Protein AF-A0A8S3X4G8-F1 (afdb_monomer_lite)

Organism: Parnassius apollo (NCBI:txid110799)

Foldseek 3Di:
DDDDDDDDDDPDPDDPPPPDDDDDDDDDDDDDDDDDDDDDDDDDDDDDDDDDDDDDDDDDDDDDDDDDDDDDDPDDDDDDDDDDDDDDDDDDDDDDDDDDDDPPDPPPVVCDPVNVVVVVVVVVVVVVVVVVVVVVVVVVVVVVVVVVVVVVVVVVVVVVVVVVVVVVVVVVVVVVVVVVVVVVVVVVVVVVVVVVPDDD

Structure (mmCIF, N/CA/C/O backbone):
data_AF-A0A8S3X4G8-F1
#
_entry.id   AF-A0A8S3X4G8-F1
#
loop_
_atom_site.group_PDB
_atom_site.id
_atom_site.type_symbol
_atom_site.label_atom_id
_atom_site.label_alt_id
_atom_site.label_comp_id
_atom_site.label_asym_id
_atom_site.label_entity_id
_atom_site.label_seq_id
_atom_site.pdbx_PDB_ins_code
_atom_site.Cartn_x
_atom_site.Cartn_y
_atom_site.Cartn_z
_atom_site.occupancy
_atom_site.B_iso_or_equiv
_atom_site.auth_seq_id
_atom_site.auth_comp_id
_atom_site.auth_asym_id
_atom_site.auth_atom_id
_atom_site.pdbx_PDB_model_num
ATOM 1 N N . MET A 1 1 ? 9.623 32.530 7.633 1.00 47.25 1 MET A N 1
ATOM 2 C CA . MET A 1 1 ? 10.510 31.744 8.518 1.00 47.25 1 MET A CA 1
ATOM 3 C C . MET A 1 1 ? 9.648 30.840 9.390 1.00 47.25 1 MET A C 1
ATOM 5 O O . MET A 1 1 ? 9.013 31.343 10.306 1.00 47.25 1 MET A O 1
ATOM 9 N N . LEU A 1 2 ? 9.554 29.546 9.066 1.00 49.38 2 LEU A N 1
ATOM 10 C CA . LEU A 1 2 ? 8.815 28.563 9.869 1.00 49.38 2 LEU A CA 1
ATOM 11 C C . LEU A 1 2 ? 9.748 27.975 10.936 1.00 49.38 2 LEU A C 1
ATOM 13 O O . LEU A 1 2 ? 10.811 27.457 10.603 1.00 49.38 2 LEU A O 1
ATOM 17 N N . ARG A 1 3 ? 9.350 28.054 12.209 1.00 53.09 3 ARG A N 1
ATOM 18 C CA . ARG A 1 3 ? 10.004 27.344 13.315 1.00 53.09 3 ARG A CA 1
ATOM 19 C C . ARG A 1 3 ? 9.342 25.977 13.471 1.00 53.09 3 ARG A C 1
ATOM 21 O O . ARG A 1 3 ? 8.159 25.899 13.784 1.00 53.09 3 ARG A O 1
ATOM 28 N N . VAL A 1 4 ? 10.114 24.922 13.233 1.00 57.59 4 VAL A N 1
ATOM 29 C CA . VAL A 1 4 ? 9.748 23.531 13.514 1.00 57.59 4 VAL A CA 1
ATOM 30 C C . VAL A 1 4 ? 9.928 23.300 15.014 1.00 57.59 4 VAL A C 1
ATOM 32 O O . VAL A 1 4 ? 11.043 23.393 15.521 1.00 57.59 4 VAL A O 1
ATOM 35 N N . ILE A 1 5 ? 8.835 23.036 15.730 1.00 59.47 5 ILE A N 1
ATOM 36 C CA . ILE A 1 5 ? 8.869 22.559 17.116 1.00 59.47 5 ILE A CA 1
ATOM 37 C C . ILE A 1 5 ? 8.873 21.032 17.042 1.00 59.47 5 ILE A C 1
ATOM 39 O O . ILE A 1 5 ? 7.845 20.413 16.778 1.00 59.47 5 ILE A O 1
ATOM 43 N N . GLY A 1 6 ? 10.052 20.436 17.207 1.00 49.09 6 GLY A N 1
ATOM 44 C CA . GLY A 1 6 ? 10.204 18.993 17.360 1.00 49.09 6 GLY A CA 1
ATOM 45 C C . GLY A 1 6 ? 9.806 18.577 18.773 1.00 49.09 6 GLY A C 1
ATOM 46 O O . GLY A 1 6 ? 10.389 19.054 19.742 1.00 49.09 6 GLY A O 1
ATOM 47 N N . VAL A 1 7 ? 8.820 17.690 18.888 1.00 57.59 7 VAL A N 1
ATOM 48 C CA . VAL A 1 7 ? 8.474 17.016 20.143 1.00 57.59 7 VAL A CA 1
ATOM 49 C C . VAL A 1 7 ? 8.994 15.587 20.040 1.00 57.59 7 VAL A C 1
ATOM 51 O O . VAL A 1 7 ? 8.437 14.759 19.326 1.00 57.59 7 VAL A O 1
ATOM 54 N N . THR A 1 8 ? 10.101 15.307 20.720 1.00 55.12 8 THR A N 1
ATOM 55 C CA . THR A 1 8 ? 10.613 13.951 20.926 1.00 55.12 8 THR A CA 1
ATOM 56 C C . THR A 1 8 ? 9.839 13.303 22.068 1.00 55.12 8 THR A C 1
ATOM 58 O O . THR A 1 8 ? 9.942 13.746 23.213 1.00 55.12 8 THR A O 1
ATOM 61 N N . ALA A 1 9 ? 9.067 12.258 21.772 1.00 52.31 9 ALA A N 1
ATOM 62 C CA . ALA A 1 9 ? 8.476 11.406 22.794 1.00 52.31 9 ALA A CA 1
ATOM 63 C C . ALA A 1 9 ? 9.570 10.508 23.391 1.00 52.31 9 ALA A C 1
ATOM 65 O O . ALA A 1 9 ? 10.119 9.638 22.718 1.00 52.31 9 ALA A O 1
ATOM 66 N N . ILE A 1 10 ? 9.900 10.759 24.656 1.00 56.50 10 ILE A N 1
ATOM 67 C CA . ILE A 1 10 ? 10.749 9.904 25.483 1.00 56.50 10 ILE A CA 1
ATOM 68 C C . ILE A 1 10 ? 9.889 8.712 25.915 1.00 56.50 10 ILE A C 1
ATOM 70 O O . ILE A 1 10 ? 8.959 8.862 26.705 1.00 56.50 10 ILE A O 1
ATOM 74 N N . THR A 1 11 ? 10.179 7.526 25.386 1.00 57.53 11 THR A N 1
ATOM 75 C CA . THR A 1 11 ? 9.641 6.260 25.893 1.00 57.53 11 THR A CA 1
ATOM 76 C C . THR A 1 11 ? 10.277 5.965 27.247 1.00 57.53 11 THR A C 1
ATOM 78 O O . THR A 1 11 ? 11.442 5.579 27.323 1.00 57.53 11 THR A O 1
ATOM 81 N N . GLY A 1 12 ? 9.519 6.179 28.322 1.00 45.25 12 GLY A N 1
ATOM 82 C CA . GLY A 1 12 ? 9.894 5.765 29.668 1.00 45.25 12 GLY A CA 1
ATOM 83 C C . GLY A 1 12 ? 9.714 4.260 29.840 1.00 45.25 12 GLY A C 1
ATOM 84 O O . GLY A 1 12 ? 8.601 3.780 30.028 1.00 45.25 12 GLY A O 1
ATOM 85 N N . SER A 1 13 ? 10.814 3.518 29.806 1.00 50.97 13 SER A N 1
ATOM 86 C CA . SER A 1 13 ? 10.915 2.156 30.325 1.00 50.97 13 SER A CA 1
ATOM 87 C C . SER A 1 13 ? 11.058 2.216 31.850 1.00 50.97 13 SER A C 1
ATOM 89 O O . SER A 1 13 ? 12.164 2.241 32.383 1.00 50.97 13 SER A O 1
ATOM 91 N N . GLN A 1 14 ? 9.937 2.252 32.576 1.00 52.06 14 GLN A N 1
ATOM 92 C CA . GLN A 1 14 ? 9.942 1.916 34.001 1.00 52.06 14 GLN A CA 1
ATOM 93 C C . GLN A 1 14 ? 9.769 0.406 34.152 1.00 52.06 14 GLN A C 1
ATOM 95 O O . GLN A 1 14 ? 8.668 -0.132 34.085 1.00 52.06 14 GLN A O 1
ATOM 100 N N . ALA A 1 15 ? 10.901 -0.270 34.338 1.00 50.06 15 ALA A N 1
ATOM 101 C CA . ALA A 1 15 ? 10.950 -1.599 34.915 1.00 50.06 15 ALA A CA 1
ATOM 102 C C . ALA A 1 15 ? 10.503 -1.500 36.381 1.00 50.06 15 ALA A C 1
ATOM 104 O O . ALA A 1 15 ? 11.205 -0.932 37.216 1.00 50.06 15 ALA A O 1
ATOM 105 N N . ILE A 1 16 ? 9.325 -2.037 36.687 1.00 51.69 16 ILE A N 1
ATOM 106 C CA . ILE A 1 16 ? 8.921 -2.337 38.060 1.00 51.69 16 ILE A CA 1
ATOM 107 C C . ILE A 1 16 ? 9.755 -3.552 38.477 1.00 51.69 16 ILE A C 1
ATOM 109 O O . ILE A 1 16 ? 9.481 -4.675 38.064 1.00 51.69 16 ILE A O 1
ATOM 113 N N . GLN A 1 17 ? 10.833 -3.316 39.226 1.00 49.81 17 GLN A N 1
ATOM 114 C CA . GLN A 1 17 ? 11.536 -4.372 39.948 1.00 49.81 17 GLN A CA 1
ATOM 115 C C . GLN A 1 17 ? 10.762 -4.646 41.239 1.00 49.81 17 GLN A C 1
ATOM 117 O O . GLN A 1 17 ? 10.848 -3.883 42.200 1.00 49.81 17 GLN A O 1
ATOM 122 N N . GLU A 1 18 ? 9.998 -5.736 41.260 1.00 53.25 18 GLU A N 1
ATOM 123 C CA . GLU A 1 18 ? 9.549 -6.361 42.503 1.00 53.25 18 GLU A CA 1
ATOM 124 C C . GLU A 1 18 ? 10.776 -6.981 43.186 1.00 53.25 18 GLU A C 1
ATOM 126 O O . GLU A 1 18 ? 11.180 -8.108 42.904 1.00 53.25 18 GLU A O 1
ATOM 131 N N . ALA A 1 19 ? 11.433 -6.202 44.047 1.00 54.97 19 ALA A N 1
ATOM 132 C CA . ALA A 1 19 ? 12.475 -6.712 44.924 1.00 54.97 19 ALA A CA 1
ATOM 133 C C . ALA A 1 19 ? 11.815 -7.568 46.010 1.00 54.97 19 ALA A C 1
ATOM 135 O O . ALA A 1 19 ? 11.167 -7.065 46.930 1.00 54.97 19 ALA A O 1
ATOM 136 N N . GLY A 1 20 ? 11.955 -8.877 45.828 1.00 50.12 20 GLY A N 1
ATOM 137 C CA . GLY A 1 20 ? 11.464 -9.910 46.716 1.00 50.12 20 GLY A CA 1
ATOM 138 C C . GLY A 1 20 ? 12.067 -9.869 48.120 1.00 50.12 20 GLY A C 1
ATOM 139 O O . GLY A 1 20 ? 13.130 -9.309 48.389 1.00 50.12 20 GLY A O 1
ATOM 140 N N . PHE A 1 21 ? 11.304 -10.508 48.995 1.00 61.31 21 PHE A N 1
ATOM 141 C CA . PHE A 1 21 ? 11.596 -10.936 50.355 1.00 61.31 21 PHE A CA 1
ATOM 142 C C . PHE A 1 21 ? 13.081 -11.302 50.577 1.00 61.31 21 PHE A C 1
ATOM 144 O O . PHE A 1 21 ? 13.620 -12.178 49.904 1.00 61.31 21 PHE A O 1
ATOM 151 N N . GLN A 1 22 ? 13.736 -10.641 51.537 1.00 52.31 22 GLN A N 1
ATOM 152 C CA . GLN A 1 22 ? 15.074 -11.005 52.013 1.00 52.31 22 GLN A CA 1
ATOM 153 C C . GLN A 1 22 ? 15.001 -12.267 52.881 1.00 52.31 22 GLN A C 1
ATOM 155 O O . GLN A 1 22 ? 14.401 -12.249 53.955 1.00 52.31 22 GLN A O 1
ATOM 160 N N . GLU A 1 23 ? 15.669 -13.331 52.444 1.00 62.59 23 GLU A N 1
ATOM 161 C CA . GLU A 1 23 ? 15.975 -14.511 53.257 1.00 62.59 23 GLU A CA 1
ATOM 162 C C . GLU A 1 23 ? 17.463 -14.470 53.682 1.00 62.59 23 GLU A C 1
ATOM 164 O O . GLU A 1 23 ? 18.317 -14.072 52.880 1.00 62.59 23 GLU A O 1
ATOM 169 N N . PRO A 1 24 ? 17.810 -14.798 54.943 1.00 57.38 24 PRO A N 1
ATOM 170 C CA . PRO A 1 24 ? 19.153 -14.571 55.466 1.00 57.38 24 PRO A CA 1
ATOM 171 C C . PRO A 1 24 ? 20.167 -15.647 55.038 1.00 57.38 24 PRO A C 1
ATOM 173 O O . PRO A 1 24 ? 20.031 -16.824 55.345 1.00 57.38 24 PRO A O 1
ATOM 176 N N . SER A 1 25 ? 21.233 -15.172 54.387 1.00 63.06 25 SER A N 1
ATOM 177 C CA . SER A 1 25 ? 22.647 -15.586 54.484 1.00 63.06 25 SER A CA 1
ATOM 178 C C . SER A 1 25 ? 22.995 -16.995 55.000 1.00 63.06 25 SER A C 1
ATOM 180 O O . SER A 1 25 ? 22.931 -17.244 56.203 1.00 63.06 25 SER A O 1
ATOM 182 N N . GLN A 1 26 ? 23.594 -17.819 54.127 1.00 51.75 26 GLN A N 1
ATOM 183 C CA . GLN A 1 26 ? 24.543 -18.887 54.492 1.00 51.75 26 GLN A CA 1
ATOM 184 C C . GLN A 1 26 ? 25.583 -19.147 53.366 1.00 51.75 26 GLN A C 1
ATOM 186 O O . GLN A 1 26 ? 25.422 -18.618 52.268 1.00 51.75 26 GLN A O 1
ATOM 191 N N . PRO A 1 27 ? 26.724 -19.813 53.655 1.00 52.88 27 PRO A N 1
ATOM 192 C CA . PRO A 1 27 ? 28.053 -19.240 53.436 1.00 52.88 27 PRO A CA 1
ATOM 193 C C . PRO A 1 27 ? 28.741 -19.637 52.124 1.00 52.88 27 PRO A C 1
ATOM 195 O O . PRO A 1 27 ? 28.456 -20.655 51.501 1.00 52.88 27 PRO A O 1
ATOM 198 N N . GLN A 1 28 ? 29.720 -18.803 51.770 1.00 51.25 28 GLN A N 1
ATOM 199 C CA . GLN A 1 28 ? 30.641 -18.955 50.652 1.00 51.25 28 GLN A CA 1
ATOM 200 C C . GLN A 1 28 ? 31.440 -20.261 50.704 1.00 51.25 28 GLN A C 1
ATOM 202 O O . GLN A 1 28 ? 32.046 -20.589 51.724 1.00 51.25 28 GLN A O 1
ATOM 207 N N . VAL A 1 29 ? 31.549 -20.916 49.546 1.00 52.75 29 VAL A N 1
ATOM 208 C CA . VAL A 1 29 ? 32.653 -21.826 49.234 1.00 52.75 29 VAL A CA 1
ATOM 209 C C . VAL A 1 29 ? 33.305 -21.322 47.952 1.00 52.75 29 VAL A C 1
ATOM 211 O O . VAL A 1 29 ? 32.791 -21.464 46.846 1.00 52.75 29 VAL A O 1
ATOM 214 N N . SER A 1 30 ? 34.429 -20.649 48.147 1.00 52.25 30 SER A N 1
ATOM 215 C CA . SER A 1 30 ? 35.431 -20.312 47.146 1.00 52.25 30 SER A CA 1
ATOM 216 C C . SER A 1 30 ? 35.944 -21.568 46.446 1.00 52.25 30 SER A C 1
ATOM 218 O O . SER A 1 30 ? 36.386 -22.478 47.137 1.00 52.25 30 SER A O 1
ATOM 220 N N . ASN A 1 31 ? 35.976 -21.576 45.111 1.00 49.91 31 ASN A N 1
ATOM 221 C CA . ASN A 1 31 ? 36.914 -22.391 44.341 1.00 49.91 31 ASN A CA 1
ATOM 222 C C . ASN A 1 31 ? 37.381 -21.613 43.106 1.00 49.91 31 ASN A C 1
ATOM 224 O O . ASN A 1 31 ? 36.671 -21.454 42.116 1.00 49.91 31 ASN A O 1
ATOM 228 N N . THR A 1 32 ? 38.602 -21.107 43.224 1.00 48.66 32 THR A N 1
ATOM 229 C CA . THR A 1 32 ? 39.504 -20.697 42.151 1.00 48.66 32 THR A CA 1
ATOM 230 C C . THR A 1 32 ? 39.988 -21.918 41.370 1.00 48.66 32 THR A C 1
ATOM 232 O O . THR A 1 32 ? 40.467 -22.858 42.001 1.00 48.66 32 THR A O 1
ATOM 235 N N . ALA A 1 33 ? 39.962 -21.873 40.036 1.00 49.62 33 ALA A N 1
ATOM 236 C CA . ALA A 1 33 ? 41.017 -22.441 39.189 1.00 49.62 33 ALA A CA 1
ATOM 237 C C . ALA A 1 33 ? 40.831 -22.016 37.723 1.00 49.62 33 ALA A C 1
ATOM 239 O O . ALA A 1 33 ? 39.852 -22.376 37.072 1.00 49.62 33 ALA A O 1
ATOM 240 N N . ASP A 1 34 ? 41.818 -21.269 37.230 1.00 46.75 34 ASP A N 1
ATOM 241 C CA . ASP A 1 34 ? 42.205 -21.158 35.825 1.00 46.75 34 ASP A CA 1
ATOM 242 C C . ASP A 1 34 ? 42.224 -22.518 35.114 1.00 46.75 34 ASP A C 1
ATOM 244 O O . ASP A 1 34 ? 42.624 -23.510 35.719 1.00 46.75 34 ASP A O 1
ATOM 248 N N . THR A 1 35 ? 41.934 -22.547 33.806 1.00 51.09 35 THR A N 1
ATOM 249 C CA . THR A 1 35 ? 42.796 -23.202 32.796 1.00 51.09 35 THR A CA 1
ATOM 250 C C . THR A 1 35 ? 42.352 -22.830 31.373 1.00 51.09 35 THR A C 1
ATOM 252 O O . THR A 1 35 ? 41.266 -23.170 30.916 1.00 51.09 35 THR A O 1
ATOM 255 N N . ALA A 1 36 ? 43.255 -22.112 30.707 1.00 45.38 36 ALA A N 1
ATOM 256 C CA . ALA A 1 36 ? 43.562 -22.032 29.279 1.00 45.38 36 ALA A CA 1
ATOM 257 C C . ALA A 1 36 ? 42.640 -22.699 28.228 1.00 45.38 36 ALA A C 1
ATOM 259 O O . ALA A 1 36 ? 42.453 -23.909 28.189 1.00 45.38 36 ALA A O 1
ATOM 260 N N . GLY A 1 37 ? 42.269 -21.881 27.236 1.00 49.25 37 GLY A N 1
ATOM 261 C CA . GLY A 1 37 ? 42.639 -22.090 25.831 1.00 49.25 37 GLY A CA 1
ATOM 262 C C . GLY A 1 37 ? 42.192 -23.380 25.141 1.00 49.25 37 GLY A C 1
ATOM 263 O O . GLY A 1 37 ? 42.876 -24.397 25.198 1.00 49.25 37 GLY A O 1
ATOM 264 N N . ARG A 1 38 ? 41.158 -23.280 24.299 1.00 46.06 38 ARG A N 1
ATOM 265 C CA . ARG A 1 38 ? 41.024 -24.177 23.145 1.00 46.06 38 ARG A CA 1
ATOM 266 C C . ARG A 1 38 ? 40.328 -23.475 21.984 1.00 46.06 38 ARG A C 1
ATOM 268 O O . ARG A 1 38 ? 39.113 -23.325 21.963 1.00 46.06 38 ARG A O 1
ATOM 275 N N . MET A 1 39 ? 41.129 -23.047 21.010 1.00 52.75 39 MET A N 1
ATOM 276 C CA . MET A 1 39 ? 40.644 -22.788 19.659 1.00 52.75 39 MET A CA 1
ATOM 277 C C . MET A 1 39 ? 40.258 -24.128 19.023 1.00 52.75 39 MET A C 1
ATOM 279 O O . MET A 1 39 ? 41.022 -25.093 19.098 1.00 52.75 39 MET A O 1
ATOM 283 N N . SER A 1 40 ? 39.092 -24.207 18.388 1.00 51.78 40 SER A N 1
ATOM 284 C CA . SER A 1 40 ? 38.786 -25.256 17.413 1.00 51.78 40 SER A CA 1
ATOM 285 C C . SER A 1 40 ? 37.809 -24.734 16.362 1.00 51.78 40 SER A C 1
ATOM 287 O O . SER A 1 40 ? 36.695 -24.327 16.669 1.00 51.78 40 SER A O 1
ATOM 289 N N . SER A 1 41 ? 38.354 -24.708 15.146 1.00 50.78 41 SER A N 1
ATOM 290 C CA . SER A 1 41 ? 37.793 -24.674 13.792 1.00 50.78 41 SER A CA 1
ATOM 291 C C . SER A 1 41 ? 36.281 -24.886 13.599 1.00 50.78 41 SER A C 1
ATOM 293 O O . SER A 1 41 ? 35.713 -25.780 14.225 1.00 50.78 41 SER A O 1
ATOM 295 N N . PRO A 1 42 ? 35.665 -24.208 12.608 1.00 56.16 42 PRO A N 1
ATOM 296 C CA . PRO A 1 42 ? 34.431 -24.667 11.982 1.00 56.16 42 PRO A CA 1
ATOM 297 C C . PRO A 1 42 ? 34.760 -25.731 10.920 1.00 56.16 42 PRO A C 1
ATOM 299 O O . PRO A 1 42 ? 35.647 -25.525 10.091 1.00 56.16 42 PRO A O 1
ATOM 302 N N . ALA A 1 43 ? 34.070 -26.869 10.947 1.00 45.84 43 ALA A N 1
ATOM 303 C CA . ALA A 1 43 ? 34.083 -27.857 9.873 1.00 45.84 43 ALA A CA 1
ATOM 304 C C . ALA A 1 43 ? 32.667 -27.965 9.289 1.00 45.84 43 ALA A C 1
ATOM 306 O O . ALA A 1 43 ? 31.709 -28.188 10.024 1.00 45.84 43 ALA A O 1
ATOM 307 N N . GLU A 1 44 ? 32.594 -27.694 7.986 1.00 46.69 44 GLU A N 1
ATOM 308 C CA . GLU A 1 44 ? 31.774 -28.348 6.958 1.00 46.69 44 GLU A CA 1
ATOM 309 C C . GLU A 1 44 ? 30.357 -28.805 7.349 1.00 46.69 44 GLU A C 1
ATOM 311 O O . GLU A 1 44 ? 30.166 -29.828 8.000 1.00 46.69 44 GLU A O 1
ATOM 316 N N . ILE A 1 45 ? 29.346 -28.086 6.842 1.00 57.94 45 ILE A N 1
ATOM 317 C CA . ILE A 1 45 ? 27.993 -28.630 6.696 1.00 57.94 45 ILE A CA 1
ATOM 318 C C . ILE A 1 45 ? 27.855 -29.157 5.269 1.00 57.94 45 ILE A C 1
ATOM 320 O O . ILE A 1 45 ? 27.904 -28.422 4.283 1.00 57.94 45 ILE A O 1
ATOM 324 N N . GLU A 1 46 ? 27.726 -30.470 5.240 1.00 51.16 46 GLU A N 1
ATOM 325 C CA . GLU A 1 46 ? 27.559 -31.394 4.135 1.00 51.16 46 GLU A CA 1
ATOM 326 C C . GLU A 1 46 ? 26.267 -31.105 3.342 1.00 51.16 46 GLU A C 1
ATOM 328 O O . GLU A 1 46 ? 25.160 -31.077 3.880 1.00 51.16 46 GLU A O 1
ATOM 333 N N . L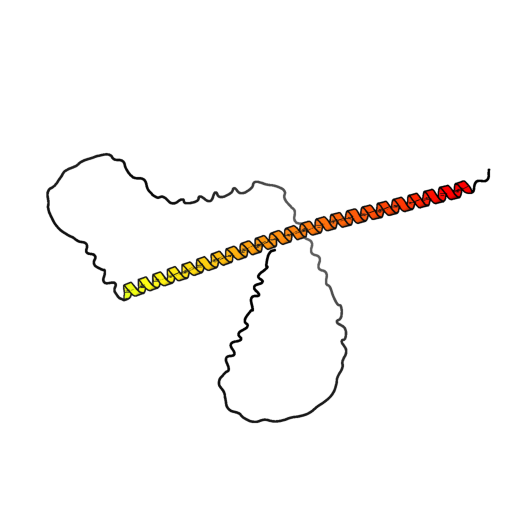EU A 1 47 ? 26.431 -30.869 2.038 1.00 50.50 47 LEU A N 1
ATOM 334 C CA . LEU A 1 47 ? 25.385 -30.928 1.016 1.00 50.50 47 LEU A CA 1
ATOM 335 C C . LEU A 1 47 ? 24.967 -32.389 0.818 1.00 50.50 47 LEU A C 1
ATOM 337 O O . LEU A 1 47 ? 25.839 -33.172 0.474 1.00 50.50 47 LEU A O 1
ATOM 341 N N . LEU A 1 48 ? 23.674 -32.716 0.950 1.00 41.91 48 LEU A N 1
ATOM 342 C CA . LEU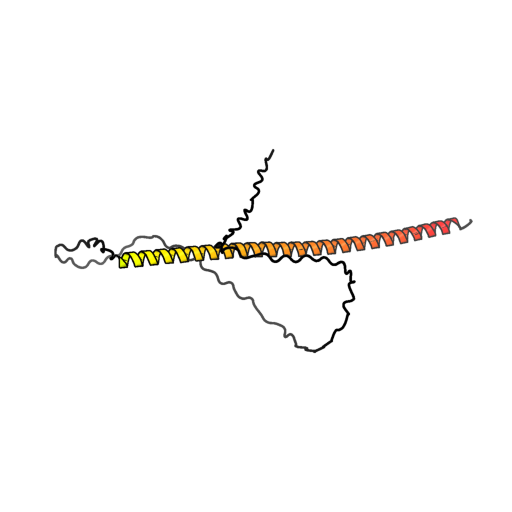 A 1 48 ? 22.934 -33.895 0.433 1.00 41.91 48 LEU A CA 1
ATOM 343 C C . LEU A 1 48 ? 21.483 -33.744 0.969 1.00 41.91 48 LEU A C 1
ATOM 345 O O . LEU A 1 48 ? 21.311 -33.368 2.118 1.00 41.91 48 LEU A O 1
ATOM 349 N N . ALA A 1 49 ? 20.360 -33.975 0.291 1.00 39.38 49 ALA A N 1
ATOM 350 C CA . ALA A 1 49 ? 20.025 -34.489 -1.025 1.00 39.38 49 ALA A CA 1
ATOM 351 C C . ALA A 1 49 ? 18.555 -34.100 -1.334 1.00 39.38 49 ALA A C 1
ATOM 353 O O . ALA A 1 49 ? 17.730 -33.983 -0.427 1.00 39.38 49 ALA A O 1
ATOM 354 N N . LEU A 1 50 ? 18.222 -33.938 -2.617 1.00 49.75 50 LEU A N 1
ATOM 355 C CA . LEU A 1 50 ? 16.845 -33.963 -3.134 1.00 49.75 50 LEU A CA 1
ATOM 356 C C . LEU A 1 50 ? 16.273 -35.389 -3.048 1.00 49.75 50 LEU A C 1
ATOM 358 O O . LEU A 1 50 ? 17.022 -36.353 -3.220 1.00 49.75 50 LEU A O 1
ATOM 362 N N . PRO A 1 51 ? 14.940 -35.526 -2.954 1.00 57.81 51 PRO A N 1
ATOM 363 C CA . PRO A 1 51 ? 14.293 -36.407 -3.919 1.00 57.81 51 PRO A CA 1
ATOM 364 C C . PRO A 1 51 ? 13.110 -35.759 -4.645 1.00 57.81 51 PRO A C 1
ATOM 366 O O . PRO A 1 51 ? 12.243 -35.103 -4.074 1.00 57.81 51 PRO A O 1
ATOM 369 N N . SER A 1 52 ? 13.133 -36.015 -5.950 1.00 47.00 52 SER A N 1
ATOM 370 C CA . SER A 1 52 ? 12.082 -35.843 -6.942 1.00 47.00 52 SER A CA 1
ATOM 371 C C . SER A 1 52 ? 10.869 -36.724 -6.630 1.00 47.00 52 SER A C 1
ATOM 373 O O . SER A 1 52 ? 11.034 -37.909 -6.341 1.00 47.00 52 SER A O 1
ATOM 375 N N . ALA A 1 53 ? 9.666 -36.172 -6.771 1.00 49.34 53 ALA A N 1
ATOM 376 C CA . ALA A 1 53 ? 8.457 -36.943 -7.028 1.00 49.34 53 ALA A CA 1
ATOM 377 C C . ALA A 1 53 ? 7.570 -36.144 -7.989 1.00 49.34 53 ALA A C 1
ATOM 379 O O . ALA A 1 53 ? 7.042 -35.086 -7.652 1.00 49.34 53 ALA A O 1
ATOM 380 N N . ALA A 1 54 ? 7.490 -36.650 -9.215 1.00 51.53 54 ALA A N 1
ATOM 381 C CA . ALA A 1 54 ? 6.516 -36.264 -10.215 1.00 51.53 54 ALA A CA 1
ATOM 382 C C . ALA A 1 54 ? 5.180 -36.938 -9.886 1.00 51.53 54 ALA A C 1
ATOM 384 O O . ALA A 1 54 ? 5.165 -38.150 -9.689 1.00 51.53 54 ALA A O 1
ATOM 385 N N . GLU A 1 55 ? 4.081 -36.186 -9.902 1.00 52.22 55 GLU A N 1
ATOM 386 C CA . GLU A 1 55 ? 2.756 -36.747 -10.166 1.00 52.22 55 GLU A CA 1
ATOM 387 C C . GLU A 1 55 ? 1.969 -35.813 -11.089 1.00 52.22 55 GLU A C 1
ATOM 389 O O . GLU A 1 55 ? 1.792 -34.622 -10.829 1.00 52.22 55 GLU A O 1
ATOM 394 N N . ASP A 1 56 ? 1.550 -36.404 -12.205 1.00 47.53 56 ASP A N 1
ATOM 395 C CA . ASP A 1 56 ? 0.644 -35.869 -13.207 1.00 47.53 56 ASP A CA 1
ATOM 396 C C . ASP A 1 56 ? -0.758 -35.642 -12.632 1.00 47.53 56 ASP A C 1
ATOM 398 O O . ASP A 1 56 ? -1.318 -36.490 -11.936 1.00 47.53 56 ASP A O 1
ATOM 402 N N . THR A 1 57 ? -1.411 -34.553 -13.036 1.00 54.69 57 THR A N 1
ATOM 403 C CA . THR A 1 57 ? -2.878 -34.534 -13.120 1.00 54.69 57 THR A CA 1
ATOM 404 C C . THR A 1 57 ? -3.336 -33.549 -14.198 1.00 54.69 57 THR A C 1
ATOM 406 O O . THR A 1 57 ? -3.184 -32.339 -14.025 1.00 54.69 57 THR A O 1
ATOM 409 N N . PRO A 1 58 ? -3.927 -34.012 -15.315 1.00 59.28 58 PRO A N 1
ATOM 410 C CA . PRO A 1 58 ? -4.638 -33.146 -16.242 1.00 59.28 58 PRO A CA 1
ATOM 411 C C . PRO A 1 58 ? -6.125 -33.123 -15.867 1.00 59.28 58 PRO A C 1
ATOM 413 O O . PRO A 1 58 ? -6.805 -34.143 -15.958 1.00 59.28 58 PRO A O 1
ATOM 416 N N . ILE A 1 59 ? -6.660 -31.963 -15.471 1.00 49.28 59 ILE A N 1
ATOM 417 C CA . ILE A 1 59 ? -8.112 -31.771 -15.351 1.00 49.28 59 ILE A CA 1
ATOM 418 C C . ILE A 1 59 ? -8.530 -30.515 -16.114 1.00 49.28 59 ILE A C 1
ATOM 420 O O . ILE A 1 59 ? -7.993 -29.424 -15.945 1.00 49.28 59 ILE A O 1
ATOM 424 N N . ALA A 1 60 ? -9.485 -30.754 -17.006 1.00 46.62 60 ALA A N 1
ATOM 425 C CA . ALA A 1 60 ? -10.062 -29.858 -17.985 1.00 46.62 60 ALA A CA 1
ATOM 426 C C . ALA A 1 60 ? -10.701 -28.598 -17.381 1.00 46.62 60 ALA A C 1
ATOM 428 O O . ALA A 1 60 ? -11.376 -28.647 -16.355 1.00 46.62 60 ALA A O 1
ATOM 429 N N . VAL A 1 61 ? -10.563 -27.484 -18.103 1.00 59.91 61 VAL A N 1
ATOM 430 C CA . VAL A 1 61 ? -11.327 -26.251 -17.892 1.00 59.91 61 VAL A CA 1
ATOM 431 C C . VAL A 1 61 ? -12.581 -26.310 -18.772 1.00 59.91 61 VAL A C 1
ATOM 433 O O . VAL A 1 61 ? -12.444 -26.275 -19.997 1.00 59.91 61 VAL A O 1
ATOM 436 N N . PRO A 1 62 ? -13.806 -26.383 -18.221 1.00 62.31 62 PRO A N 1
ATOM 437 C CA . PRO A 1 62 ? -14.993 -26.034 -18.981 1.00 62.31 62 PRO A CA 1
ATOM 438 C C . PRO A 1 62 ? -15.134 -24.511 -19.046 1.00 62.31 62 PRO A C 1
ATOM 440 O O . PRO A 1 62 ? -15.016 -23.795 -18.052 1.00 62.31 62 PRO A O 1
ATOM 443 N N . ALA A 1 63 ? -15.388 -24.024 -20.255 1.00 52.59 63 ALA A N 1
ATOM 444 C CA . ALA A 1 63 ? -15.727 -22.643 -20.518 1.00 5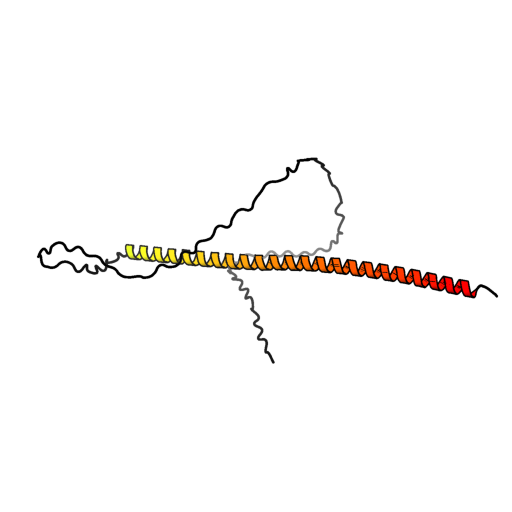2.59 63 ALA A CA 1
ATOM 445 C C . ALA A 1 63 ? -17.149 -22.302 -20.038 1.00 52.59 63 ALA A C 1
ATOM 447 O O . ALA A 1 63 ? -18.083 -23.080 -20.227 1.00 52.59 63 ALA A O 1
ATOM 448 N N . ASN A 1 64 ? -17.283 -21.037 -19.634 1.00 47.41 64 ASN A N 1
ATOM 449 C CA . ASN A 1 64 ? -18.453 -20.177 -19.814 1.00 47.41 64 ASN A CA 1
ATOM 450 C C . ASN A 1 64 ? -19.580 -20.226 -18.763 1.00 47.41 64 ASN A C 1
ATOM 452 O O . ASN A 1 64 ? -19.815 -21.236 -18.112 1.00 47.41 64 ASN A O 1
ATOM 456 N N . VAL A 1 65 ? -20.322 -19.106 -18.734 1.00 47.16 65 VAL A N 1
ATOM 457 C CA . VAL A 1 65 ? -21.519 -18.744 -17.941 1.00 47.16 65 VAL A CA 1
ATOM 458 C C . VAL A 1 65 ? -21.201 -17.987 -16.635 1.00 47.16 65 VAL A C 1
ATOM 460 O O . VAL A 1 65 ? -20.377 -18.442 -15.860 1.00 47.16 65 VAL A O 1
ATOM 463 N N . THR A 1 66 ? -21.821 -16.883 -16.203 1.00 45.56 66 THR A N 1
ATOM 464 C CA . THR A 1 66 ? -22.653 -15.785 -16.733 1.00 45.56 66 THR A CA 1
ATOM 465 C C . THR A 1 66 ? -22.929 -14.896 -15.502 1.00 45.56 66 THR A C 1
ATOM 467 O O . THR A 1 66 ? -23.194 -15.414 -14.422 1.00 45.56 66 THR A O 1
ATOM 470 N N . SER A 1 67 ? -22.941 -13.573 -15.694 1.00 50.91 67 SER A N 1
ATOM 471 C CA . SER A 1 67 ? -23.556 -12.510 -14.859 1.00 50.91 67 SER A CA 1
ATOM 472 C C . SER A 1 67 ? -23.019 -12.173 -13.441 1.00 50.91 67 SER A C 1
ATOM 474 O O . SER A 1 67 ? -22.715 -13.061 -12.650 1.00 50.91 67 SER A O 1
ATOM 476 N N . PRO A 1 68 ? -22.959 -10.866 -13.094 1.00 64.25 68 PRO A N 1
ATOM 477 C CA . PRO A 1 68 ? -22.501 -10.366 -11.796 1.00 64.25 68 PRO A CA 1
ATOM 478 C C . PRO A 1 68 ? -23.621 -10.379 -10.735 1.00 64.25 68 PRO A C 1
ATOM 480 O O . PRO A 1 68 ? -24.783 -10.145 -11.079 1.00 64.25 68 PRO A O 1
ATOM 483 N N . PRO A 1 69 ? -23.312 -10.566 -9.438 1.00 64.56 69 PRO A N 1
ATOM 484 C CA . PRO A 1 69 ? -24.291 -10.352 -8.382 1.00 64.56 69 PRO A CA 1
ATOM 485 C C . PRO A 1 69 ? -24.500 -8.852 -8.130 1.00 64.56 69 PRO A C 1
ATOM 487 O O . PRO A 1 69 ? -23.559 -8.084 -7.927 1.00 64.56 69 PRO A O 1
ATOM 490 N N . ALA A 1 70 ? -25.772 -8.459 -8.164 1.00 56.50 70 ALA A N 1
ATOM 491 C CA . ALA A 1 70 ? -26.270 -7.123 -7.894 1.00 56.50 70 ALA A CA 1
ATOM 492 C C . ALA A 1 70 ? -25.942 -6.646 -6.468 1.00 56.50 70 ALA A C 1
ATOM 494 O O . ALA A 1 70 ? -25.985 -7.406 -5.501 1.00 56.50 70 ALA A O 1
ATOM 495 N N . HIS A 1 71 ? -25.661 -5.349 -6.358 1.00 56.91 71 HIS A N 1
ATOM 496 C CA . HIS A 1 71 ? -25.492 -4.618 -5.108 1.00 56.91 71 HIS A CA 1
ATOM 497 C C . HIS A 1 71 ? -26.720 -4.748 -4.188 1.00 56.91 71 HIS A C 1
ATOM 499 O O . HIS A 1 71 ? -27.836 -4.480 -4.642 1.00 56.91 71 HIS A O 1
ATOM 505 N N . PRO A 1 72 ? -26.557 -5.025 -2.882 1.00 63.06 72 PRO A N 1
ATOM 506 C CA . PRO A 1 72 ? -27.584 -4.686 -1.912 1.00 63.06 72 PRO A CA 1
ATOM 507 C C . PRO A 1 72 ? -27.516 -3.184 -1.607 1.00 63.06 72 PRO A C 1
ATOM 509 O O . PRO A 1 72 ? -26.553 -2.673 -1.035 1.00 63.06 72 PRO A O 1
ATOM 512 N N . VAL A 1 73 ? -28.572 -2.477 -2.008 1.00 55.78 73 VAL A N 1
ATOM 513 C CA . VAL A 1 73 ? -28.899 -1.121 -1.560 1.00 55.78 73 VAL A CA 1
ATOM 514 C C . VAL A 1 73 ? -29.088 -1.169 -0.043 1.00 55.78 73 VAL A C 1
ATOM 516 O O . VAL A 1 73 ? -30.092 -1.683 0.447 1.00 55.78 73 VAL A O 1
ATOM 519 N N . SER A 1 74 ? -28.112 -0.657 0.706 1.00 49.75 74 SER A N 1
ATOM 520 C CA . SER A 1 74 ? -28.249 -0.465 2.149 1.00 49.75 74 SER A CA 1
ATOM 521 C C . SER A 1 74 ? -29.118 0.768 2.388 1.00 49.75 74 SER A C 1
ATOM 523 O O . SER A 1 74 ? -28.678 1.911 2.255 1.00 49.75 74 SER A O 1
ATOM 525 N N . LEU A 1 75 ? -30.398 0.509 2.653 1.00 47.44 75 LEU A N 1
ATOM 526 C CA . LEU A 1 75 ? -31.383 1.491 3.080 1.00 47.44 75 LEU A CA 1
ATOM 527 C C . LEU A 1 75 ? -30.969 2.060 4.439 1.00 47.44 75 LEU A C 1
ATOM 529 O O . LEU A 1 75 ? -30.992 1.374 5.458 1.00 47.44 75 LEU A O 1
ATOM 533 N N . VAL A 1 76 ? -30.613 3.339 4.429 1.00 61.78 76 VAL A N 1
ATOM 534 C CA . VAL A 1 76 ? -30.458 4.192 5.607 1.00 61.78 76 VAL A CA 1
ATOM 535 C C . VAL A 1 76 ? -31.807 4.296 6.336 1.00 61.78 76 VAL A C 1
ATOM 537 O O . VAL A 1 76 ? -32.772 4.769 5.731 1.00 61.78 76 VAL A O 1
ATOM 540 N N . PRO A 1 77 ? -31.915 3.950 7.631 1.00 53.75 77 PRO A N 1
ATOM 541 C CA . PRO A 1 77 ? -33.056 4.355 8.440 1.00 53.75 77 PRO A CA 1
ATOM 542 C C . PRO A 1 77 ? -32.832 5.799 8.904 1.00 53.75 77 PRO A C 1
ATOM 544 O O . PRO A 1 77 ? -32.049 6.069 9.814 1.00 53.75 77 PRO A O 1
ATOM 547 N N . GLY A 1 78 ? -33.491 6.743 8.235 1.00 47.22 78 GLY A N 1
ATOM 548 C CA . GLY A 1 78 ? -33.559 8.135 8.676 1.00 47.22 78 GLY A CA 1
ATOM 549 C C . GLY A 1 78 ? -34.460 8.308 9.913 1.00 47.22 78 GLY A C 1
ATOM 550 O O . GLY A 1 78 ? -35.398 7.530 10.109 1.00 47.22 78 GLY A O 1
ATOM 551 N N . PRO A 1 79 ? -34.205 9.329 10.752 1.00 58.03 79 PRO A N 1
ATOM 552 C CA . PRO A 1 79 ? -34.934 9.565 11.996 1.00 58.03 79 PRO A CA 1
ATOM 553 C C . PRO A 1 79 ? -36.327 10.154 11.723 1.00 58.03 79 PRO A C 1
ATOM 555 O O . PRO A 1 79 ? -36.454 11.246 11.173 1.00 58.03 79 PRO A O 1
ATOM 558 N N . SER A 1 80 ? -37.386 9.451 12.135 1.00 47.12 80 SER A N 1
ATOM 559 C CA . SER A 1 80 ? -38.755 9.984 12.101 1.00 47.12 80 SER A CA 1
ATOM 560 C C . SER A 1 80 ? -39.036 10.836 13.334 1.00 47.12 80 SER A C 1
ATOM 562 O O . SER A 1 80 ? -39.280 10.307 14.415 1.00 47.12 80 SER A O 1
ATOM 564 N N . ASN A 1 81 ? -39.057 12.154 13.138 1.00 50.50 81 ASN A N 1
ATOM 565 C CA . ASN A 1 81 ? -39.639 13.118 14.064 1.00 50.50 81 ASN A CA 1
ATOM 566 C C . ASN A 1 81 ? -40.702 13.973 13.351 1.00 50.50 81 ASN A C 1
ATOM 568 O O . ASN A 1 81 ? -40.432 14.566 12.311 1.00 50.50 81 ASN A O 1
ATOM 572 N N . SER A 1 82 ? -41.841 14.134 14.038 1.00 44.78 82 SER A N 1
ATOM 573 C CA . SER A 1 82 ? -42.833 15.229 13.961 1.00 44.78 82 SER A CA 1
ATOM 574 C C . SER A 1 82 ? -43.812 15.298 12.772 1.00 44.78 82 SER A C 1
ATOM 576 O O . SER A 1 82 ? -43.408 15.231 11.618 1.00 44.78 82 SER A O 1
ATOM 578 N N . GLY A 1 83 ? -45.109 15.523 13.067 1.00 40.81 83 GLY A N 1
ATOM 579 C CA . GLY A 1 83 ? -46.084 15.947 12.045 1.00 40.81 83 GLY A CA 1
ATOM 580 C C . GLY A 1 83 ? -47.595 15.743 12.291 1.00 40.81 83 GLY A C 1
ATOM 581 O O . GLY A 1 83 ? -48.268 15.185 11.444 1.00 40.81 83 GLY A O 1
ATOM 582 N N . THR A 1 84 ? -48.115 16.142 13.453 1.00 45.00 84 THR A N 1
ATOM 583 C CA . THR A 1 84 ? -49.341 16.949 13.708 1.00 45.00 84 THR A CA 1
ATOM 584 C C . THR A 1 84 ? -50.493 17.059 12.644 1.00 45.00 84 THR A C 1
ATOM 586 O O . THR A 1 84 ? -50.298 17.615 11.573 1.00 45.00 84 THR A O 1
ATOM 589 N N . ILE A 1 85 ? -51.728 16.731 13.097 1.00 48.66 85 ILE A N 1
ATOM 590 C CA . ILE A 1 85 ? -53.123 17.199 12.762 1.00 48.66 85 ILE A CA 1
ATOM 591 C C . ILE A 1 85 ? -53.836 16.802 11.448 1.00 48.66 85 ILE A C 1
ATOM 593 O O . ILE A 1 85 ? -53.495 17.289 10.381 1.00 48.66 85 ILE A O 1
ATOM 597 N N . GLN A 1 86 ? -54.973 16.097 11.599 1.00 41.09 86 GLN A N 1
ATOM 598 C CA . GLN A 1 86 ? -56.361 16.398 11.139 1.00 41.09 86 GLN A CA 1
ATOM 599 C C . GLN A 1 86 ? -57.140 15.064 11.188 1.00 41.09 86 GLN A C 1
ATOM 601 O O . GLN A 1 86 ? -56.666 14.069 10.668 1.00 41.09 86 GLN A O 1
ATOM 606 N N . GLY A 1 87 ? -58.274 14.869 11.857 1.00 45.88 87 GLY A N 1
ATOM 607 C CA . GLY A 1 87 ? -59.338 15.781 12.233 1.00 45.88 87 GLY A CA 1
ATOM 608 C C . GLY A 1 87 ? -60.607 15.320 11.524 1.00 45.88 87 GLY A C 1
ATOM 609 O O . GLY A 1 87 ? -60.937 15.895 10.504 1.00 45.88 87 GLY A O 1
ATOM 610 N N . GLU A 1 88 ? -61.324 14.323 12.052 1.00 43.00 88 GLU A N 1
ATOM 611 C CA . GLU A 1 88 ? -62.733 14.128 11.698 1.00 43.00 88 GLU A CA 1
ATOM 612 C C . GLU A 1 88 ? -63.527 13.482 12.837 1.00 43.00 88 GLU A C 1
ATOM 614 O O . GLU A 1 88 ? -63.049 12.656 13.612 1.00 43.00 88 GLU A O 1
ATOM 619 N N . ARG A 1 89 ? -64.725 14.028 12.998 1.00 53.41 89 ARG A N 1
ATOM 620 C CA . ARG A 1 89 ? -65.590 14.010 14.172 1.00 53.41 89 ARG A CA 1
ATOM 621 C C . ARG A 1 89 ? -66.449 12.755 14.184 1.00 53.41 89 ARG A C 1
ATOM 623 O O . ARG A 1 89 ? -67.071 12.491 13.169 1.00 53.41 89 ARG A O 1
ATOM 630 N N . LEU A 1 90 ? -66.674 12.157 15.355 1.00 50.25 90 LEU A N 1
ATOM 631 C CA . LEU A 1 90 ? -68.016 11.723 15.760 1.00 50.25 90 LEU A CA 1
ATOM 632 C C . LEU A 1 90 ? -68.170 11.858 17.279 1.00 50.25 90 LEU A C 1
ATOM 634 O O . LEU A 1 90 ? -67.433 11.278 18.072 1.00 50.25 90 LEU A O 1
ATOM 638 N N . SER A 1 91 ? -69.131 12.694 17.656 1.00 51.12 91 SER A N 1
ATOM 639 C CA . SER A 1 91 ? -69.575 12.957 19.017 1.00 51.12 91 SER A CA 1
ATOM 640 C C . SER A 1 91 ? -70.571 11.884 19.444 1.00 51.12 91 SER A C 1
ATOM 642 O O . SER A 1 91 ? -71.597 11.735 18.788 1.00 51.12 91 SER A O 1
ATOM 644 N N . VAL A 1 92 ? -70.333 11.204 20.569 1.00 49.66 92 VAL A N 1
ATOM 645 C CA . VAL A 1 92 ? -71.394 10.478 21.280 1.00 49.66 92 VAL A CA 1
ATOM 646 C C . VAL A 1 92 ? -71.259 10.690 22.790 1.00 49.66 92 VAL A C 1
ATOM 648 O O . VAL A 1 92 ? -70.307 10.247 23.419 1.00 49.66 92 VAL A O 1
ATOM 651 N N . SER A 1 93 ? -72.277 11.374 23.312 1.00 46.81 93 SER A N 1
ATOM 652 C CA . SER A 1 93 ? -72.873 11.300 24.650 1.00 46.81 93 SER A CA 1
ATOM 653 C C . SER A 1 93 ? -72.018 11.580 25.892 1.00 46.81 93 SER A C 1
ATOM 655 O O . SER A 1 93 ? -71.258 10.750 26.382 1.00 46.81 93 SER A O 1
ATOM 657 N N . ALA A 1 94 ? -72.302 12.739 26.489 1.00 50.66 94 ALA A N 1
ATOM 658 C CA . ALA A 1 94 ? -71.962 13.096 27.856 1.00 50.66 94 ALA A CA 1
ATOM 659 C C . ALA A 1 94 ? -72.735 12.236 28.876 1.00 50.66 94 ALA A C 1
ATOM 661 O O . ALA A 1 94 ? -73.952 12.087 28.778 1.00 50.66 94 ALA A O 1
ATOM 662 N N . GLY A 1 95 ? -72.027 11.733 29.888 1.00 47.97 95 GLY A N 1
ATOM 663 C CA . GLY A 1 95 ? -72.591 11.233 31.142 1.00 47.97 95 GLY A CA 1
ATOM 664 C C . GLY A 1 95 ? -71.974 12.008 32.317 1.00 47.97 95 GLY A C 1
ATOM 665 O O . GLY A 1 95 ? -70.762 12.238 32.296 1.00 47.97 95 GLY A O 1
ATOM 666 N N . PRO A 1 96 ? -72.751 12.454 33.323 1.00 69.12 96 PRO A N 1
ATOM 667 C CA . PRO A 1 96 ? -72.228 13.249 34.425 1.00 69.12 96 PRO A CA 1
ATOM 668 C C . PRO A 1 96 ? -71.878 12.360 35.627 1.00 69.12 96 PRO A C 1
ATOM 670 O O . PRO A 1 96 ? -72.760 11.846 36.309 1.00 69.12 96 PRO A O 1
ATOM 673 N N . SER A 1 97 ? -70.589 12.230 35.943 1.00 51.50 97 SER A N 1
ATOM 674 C CA . SER A 1 97 ? -70.145 11.826 37.282 1.00 51.50 97 SER A CA 1
ATOM 675 C C . SER A 1 97 ? -68.805 12.480 37.623 1.00 51.50 97 SER A C 1
ATOM 677 O O . SER A 1 97 ? -67.764 12.171 37.047 1.00 51.50 97 SER A O 1
ATOM 679 N N . THR A 1 98 ? -68.859 13.416 38.562 1.00 58.94 98 THR A N 1
ATOM 680 C CA . THR A 1 98 ? -67.730 13.953 39.334 1.00 58.94 98 THR A CA 1
ATOM 681 C C . THR A 1 98 ? -67.181 12.868 40.288 1.00 58.94 98 THR A C 1
ATOM 683 O O . THR A 1 98 ? -67.743 11.779 40.368 1.00 58.94 98 THR A O 1
ATOM 686 N N . PRO A 1 99 ? -66.228 13.168 41.183 1.00 60.91 99 PRO A N 1
ATOM 687 C CA . PRO A 1 99 ? -64.886 13.718 41.015 1.00 60.91 99 PRO A CA 1
ATOM 688 C C . PRO A 1 99 ? -63.831 12.766 41.648 1.00 60.91 99 PRO A C 1
ATOM 690 O O . PRO A 1 99 ? -64.172 11.806 42.330 1.00 60.91 99 PRO A O 1
ATOM 693 N N . ARG A 1 100 ? -62.545 13.139 41.567 1.00 51.12 100 ARG A N 1
ATOM 694 C CA . ARG A 1 100 ? -61.414 12.615 42.375 1.00 51.12 100 ARG A CA 1
ATOM 695 C C . ARG A 1 100 ? -60.833 11.246 41.988 1.00 51.12 100 ARG A C 1
ATOM 697 O O . ARG A 1 100 ? -61.499 10.367 41.474 1.00 51.12 100 ARG A O 1
ATOM 704 N N . HIS A 1 101 ? -59.567 11.103 42.396 1.00 42.72 101 HIS A N 1
ATOM 705 C CA . HIS A 1 101 ? -58.661 9.953 42.307 1.00 42.72 101 HIS A CA 1
ATOM 706 C C . HIS A 1 101 ? -57.954 9.795 40.958 1.00 42.72 101 HIS A C 1
ATOM 708 O O . HIS A 1 101 ? -58.568 9.561 39.939 1.00 42.72 101 HIS A O 1
ATOM 714 N N . ARG A 1 102 ? -56.633 9.871 40.860 1.00 49.88 102 ARG A N 1
ATOM 715 C CA . ARG A 1 102 ? -55.566 9.926 41.855 1.00 49.88 102 ARG A CA 1
ATOM 716 C C . ARG A 1 102 ? -54.490 10.797 41.227 1.00 49.88 102 ARG A C 1
ATOM 718 O O . ARG A 1 102 ? -54.094 10.560 40.091 1.00 49.88 102 ARG A O 1
ATOM 725 N N . HIS A 1 103 ? -53.918 11.697 42.020 1.00 44.03 103 HIS A N 1
ATOM 726 C CA . HIS A 1 103 ? -52.472 11.795 42.003 1.00 44.03 103 HIS A CA 1
ATOM 727 C C . HIS A 1 103 ? -51.959 10.355 42.135 1.00 44.03 103 HIS A C 1
ATOM 729 O O . HIS A 1 103 ? -51.858 9.829 43.240 1.00 44.03 103 HIS A O 1
ATOM 735 N N . LEU A 1 104 ? -51.659 9.692 41.021 1.00 55.50 104 LEU A N 1
ATOM 736 C CA . LEU A 1 104 ? -50.441 8.914 40.948 1.00 55.50 104 LEU A CA 1
ATOM 737 C C . LEU A 1 104 ? -49.363 10.004 41.065 1.00 55.50 104 LEU A C 1
ATOM 739 O O . LEU A 1 104 ? -48.752 10.428 40.099 1.00 55.50 104 LEU A O 1
ATOM 743 N N . SER A 1 105 ? -49.184 10.655 42.224 1.00 51.75 105 SER A N 1
ATOM 744 C CA . SER A 1 105 ? -48.260 10.110 43.206 1.00 51.75 105 SER A CA 1
ATOM 745 C C . SER A 1 105 ? -47.341 9.181 42.430 1.00 51.75 105 SER A C 1
ATOM 747 O O . SER A 1 105 ? -47.545 7.975 42.355 1.00 51.75 105 SER A O 1
ATOM 749 N N . GLN A 1 106 ? -46.332 9.760 41.781 1.00 50.19 106 GLN A N 1
ATOM 750 C CA . GLN A 1 106 ? -45.076 10.034 42.477 1.00 50.19 106 GLN A CA 1
ATOM 751 C C . GLN A 1 106 ? -45.001 9.346 43.860 1.00 50.19 106 GLN A C 1
ATOM 753 O O . GLN A 1 106 ? -44.520 9.912 44.838 1.00 50.19 106 GLN A O 1
ATOM 758 N N . ARG A 1 107 ? -45.426 8.075 43.950 1.00 48.66 107 ARG A N 1
ATOM 759 C CA . ARG A 1 107 ? -44.663 7.031 44.578 1.00 48.66 107 ARG A CA 1
ATOM 760 C C . ARG A 1 107 ? -43.330 7.229 43.898 1.00 48.66 107 ARG A C 1
ATOM 762 O O . ARG A 1 107 ? -43.076 6.709 42.820 1.00 48.66 107 ARG A O 1
ATOM 769 N N . ARG A 1 108 ? -42.510 8.077 44.521 1.00 58.12 108 ARG A N 1
ATOM 770 C CA . ARG A 1 108 ? -41.114 7.776 44.737 1.00 58.12 108 ARG A CA 1
ATOM 771 C C . ARG A 1 108 ? -41.166 6.309 45.120 1.00 58.12 108 ARG A C 1
ATOM 773 O O . ARG A 1 108 ? -41.480 5.999 46.270 1.00 58.12 108 ARG A O 1
ATOM 780 N N . LEU A 1 109 ? -41.117 5.434 44.107 1.00 62.38 109 LEU A N 1
ATOM 781 C CA . LEU A 1 109 ? -40.908 4.017 44.286 1.00 62.38 109 LEU A CA 1
ATOM 782 C C . LEU A 1 109 ? -39.698 4.075 45.185 1.00 62.38 109 LEU A C 1
ATOM 784 O O . LEU A 1 109 ? -38.681 4.652 44.790 1.00 62.38 109 LEU A O 1
ATOM 788 N N . ARG A 1 110 ? -39.885 3.742 46.463 1.00 70.19 110 ARG A N 1
ATOM 789 C CA . ARG A 1 110 ? -38.764 3.701 47.378 1.00 70.19 110 ARG A CA 1
ATOM 790 C C . ARG A 1 110 ? -37.954 2.567 46.803 1.00 70.19 110 ARG A C 1
ATOM 792 O O . ARG A 1 110 ? -38.297 1.420 47.063 1.00 70.19 110 ARG A O 1
ATOM 799 N N . GLN A 1 111 ? -37.035 2.919 45.901 1.00 78.62 111 GLN A N 1
ATOM 800 C CA . GLN A 1 111 ? -36.140 1.993 45.253 1.00 78.62 111 GLN A CA 1
ATOM 801 C C . GLN A 1 111 ? -35.566 1.228 46.415 1.00 78.62 111 GLN A C 1
ATOM 803 O O . GLN A 1 111 ? -34.977 1.818 47.331 1.00 78.62 111 GLN A O 1
ATOM 808 N N . THR A 1 112 ? -35.878 -0.059 46.450 1.00 90.06 112 THR A N 1
ATOM 809 C CA . THR A 1 112 ? -35.266 -0.885 47.462 1.00 90.06 112 THR A CA 1
ATOM 810 C C . THR A 1 112 ? -33.758 -0.812 47.208 1.00 90.06 112 THR A C 1
ATOM 812 O O . THR A 1 112 ? -33.330 -0.581 46.070 1.00 90.06 112 THR A O 1
ATOM 815 N N . PRO A 1 113 ? -32.918 -0.967 48.237 1.00 92.56 113 PRO A N 1
ATOM 816 C CA . PRO A 1 113 ? -31.475 -1.042 48.028 1.00 92.56 113 PRO A CA 1
ATOM 817 C C . PRO A 1 113 ? -31.093 -2.041 46.921 1.00 92.56 113 PRO A C 1
ATOM 819 O O . PRO A 1 113 ? -30.146 -1.801 46.179 1.00 92.56 113 PRO A O 1
ATOM 822 N N . PHE A 1 114 ? -31.885 -3.104 46.751 1.00 94.06 114 PHE A N 1
ATOM 823 C CA . PHE A 1 114 ? -31.750 -4.078 45.673 1.00 94.06 114 PHE A CA 1
ATOM 824 C C . PHE A 1 114 ? -32.108 -3.520 44.282 1.00 94.06 114 PHE A C 1
ATOM 826 O O . PHE A 1 114 ? -31.336 -3.692 43.341 1.00 94.06 114 PHE A O 1
ATOM 833 N N . ASP A 1 115 ? -33.227 -2.804 44.134 1.00 92.31 115 ASP A N 1
ATOM 834 C CA . ASP A 1 115 ? -33.600 -2.161 42.858 1.00 92.31 115 ASP A CA 1
ATOM 835 C C . ASP A 1 115 ? -32.561 -1.119 42.429 1.00 92.31 115 ASP A C 1
ATOM 837 O O . ASP A 1 115 ? -32.261 -0.949 41.248 1.00 92.31 115 ASP A O 1
ATOM 841 N N . ARG A 1 116 ? -31.985 -0.417 43.408 1.00 93.38 116 ARG A N 1
ATOM 842 C CA . ARG A 1 116 ? -30.883 0.507 43.159 1.00 93.38 116 ARG A CA 1
ATOM 843 C C . ARG A 1 116 ? -29.636 -0.240 42.688 1.00 93.38 116 ARG A C 1
ATOM 845 O O . ARG A 1 116 ? -29.077 0.129 41.663 1.00 93.38 116 ARG A O 1
ATOM 852 N N . ALA A 1 117 ? -29.234 -1.296 43.394 1.00 96.00 117 ALA A N 1
ATOM 853 C CA . ALA A 1 117 ? -28.055 -2.084 43.041 1.00 96.00 117 ALA A CA 1
ATOM 854 C C . ALA A 1 117 ? -28.179 -2.736 41.653 1.00 96.00 117 ALA A C 1
ATOM 856 O O . ALA A 1 117 ? -27.228 -2.728 40.879 1.00 96.00 117 ALA A O 1
ATOM 857 N N . THR A 1 118 ? -29.359 -3.255 41.308 1.00 96.44 118 THR A N 1
ATOM 858 C CA . THR A 1 118 ? -29.621 -3.825 39.977 1.00 96.44 118 THR A CA 1
ATOM 859 C C . THR A 1 118 ? -29.574 -2.762 38.886 1.00 96.44 118 THR A C 1
ATOM 861 O O . THR A 1 118 ? -28.932 -2.979 37.863 1.00 96.44 118 THR A O 1
ATOM 864 N N . SER A 1 119 ? -30.173 -1.589 39.109 1.00 95.75 119 SER A N 1
ATOM 865 C CA . SER A 1 119 ? -30.080 -0.471 38.163 1.00 95.75 119 SER A CA 1
ATOM 866 C C . SER A 1 119 ? -28.641 0.018 37.979 1.00 95.75 119 SER A C 1
ATOM 868 O O . SER A 1 119 ? -28.251 0.337 36.859 1.00 95.75 119 SER A O 1
ATOM 870 N N . GLU A 1 120 ? -27.855 0.087 39.056 1.00 96.69 120 GLU A N 1
ATOM 871 C CA . GLU A 1 120 ? -26.441 0.468 38.995 1.00 96.69 120 GLU A CA 1
ATOM 872 C C . GLU A 1 120 ? -25.624 -0.586 38.236 1.00 96.69 120 GLU A C 1
ATOM 874 O O . GLU A 1 120 ? -24.844 -0.227 37.358 1.00 96.69 120 GLU A O 1
ATOM 879 N N . PHE A 1 121 ? -25.856 -1.877 38.490 1.00 98.25 121 PHE A N 1
ATOM 880 C CA . PHE A 1 121 ? -25.208 -2.965 37.755 1.00 98.25 121 PHE A CA 1
ATOM 881 C C . PHE A 1 121 ? -25.521 -2.918 36.255 1.00 98.25 121 PHE A C 1
ATOM 883 O O . PHE A 1 121 ? -24.607 -3.000 35.438 1.00 98.25 121 PHE A O 1
ATOM 890 N N . VAL A 1 122 ? -26.791 -2.723 35.885 1.00 98.25 122 VAL A N 1
ATOM 891 C CA . VAL A 1 122 ? -27.198 -2.587 34.478 1.00 98.25 122 VAL A CA 1
ATOM 892 C C . VAL A 1 122 ? -26.505 -1.389 33.831 1.00 98.25 122 VAL A C 1
ATOM 894 O O . VAL A 1 122 ? -25.926 -1.533 32.760 1.00 98.25 122 VAL A O 1
ATOM 897 N N . ALA A 1 123 ? -26.476 -0.232 34.499 1.00 98.19 123 ALA A N 1
ATOM 898 C CA . ALA A 1 123 ? -25.790 0.949 33.979 1.00 98.19 123 ALA A CA 1
ATOM 899 C C . ALA A 1 123 ? -24.273 0.729 33.823 1.00 98.19 123 ALA A C 1
ATOM 901 O O . ALA A 1 123 ? -23.661 1.225 32.874 1.00 98.19 123 ALA A O 1
ATOM 902 N N . ILE A 1 124 ? -23.644 -0.012 34.740 1.00 98.56 124 ILE A N 1
ATOM 903 C CA . ILE A 1 124 ? -22.226 -0.378 34.646 1.00 98.56 124 ILE A CA 1
ATOM 904 C C . ILE A 1 124 ? -21.989 -1.296 33.444 1.00 98.56 124 ILE A C 1
ATOM 906 O O . ILE A 1 124 ? -21.074 -1.036 32.664 1.00 98.56 124 ILE A O 1
ATOM 910 N N . GLU A 1 125 ? -22.816 -2.323 33.252 1.00 98.50 125 GLU A N 1
ATOM 911 C CA . GLU A 1 125 ? -22.686 -3.249 32.123 1.00 98.50 125 GLU A CA 1
ATOM 912 C C . GLU A 1 125 ? -22.951 -2.582 30.772 1.00 98.50 125 GLU A C 1
ATOM 914 O O . GLU A 1 125 ? -22.208 -2.796 29.815 1.00 98.50 125 GLU A O 1
ATOM 919 N N . GLU A 1 126 ? -23.942 -1.696 30.687 1.00 98.44 126 GLU A N 1
ATOM 920 C CA . GLU A 1 126 ? -24.180 -0.903 29.480 1.00 98.44 126 GLU A CA 1
ATOM 921 C C . GLU A 1 126 ? -22.976 -0.020 29.137 1.00 98.44 126 GLU A C 1
ATOM 923 O O . GLU A 1 126 ? -22.568 0.054 27.974 1.00 98.44 126 GLU A O 1
ATOM 928 N N . ASN A 1 127 ? -22.369 0.617 30.143 1.00 98.56 127 ASN A N 1
ATOM 929 C CA . ASN A 1 127 ? -21.153 1.401 29.953 1.00 98.56 127 ASN A CA 1
ATOM 930 C C . ASN A 1 127 ? -19.977 0.521 29.518 1.00 98.56 127 ASN A C 1
ATOM 932 O O . ASN A 1 127 ? -19.273 0.887 28.576 1.00 98.56 127 ASN A O 1
ATOM 936 N N . ARG A 1 128 ? -19.780 -0.642 30.153 1.00 98.56 128 ARG A N 1
ATOM 937 C CA . ARG A 1 128 ? -18.736 -1.610 29.785 1.00 98.56 128 ARG A CA 1
ATOM 938 C C . ARG A 1 128 ? -18.869 -2.013 28.321 1.00 98.56 128 ARG A C 1
ATOM 940 O O . ARG A 1 128 ? -17.908 -1.911 27.562 1.00 98.56 128 ARG A O 1
ATOM 947 N N . LEU A 1 129 ? -20.078 -2.3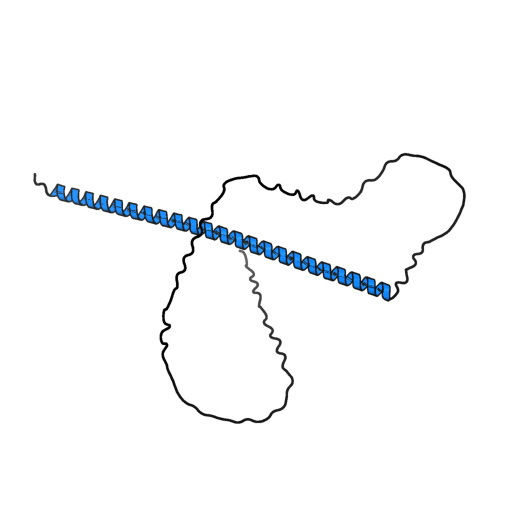96 27.920 1.00 98.69 129 LEU A N 1
ATOM 948 C CA . LEU A 1 129 ? -20.373 -2.825 26.561 1.00 98.69 129 LEU A CA 1
ATOM 949 C C . LEU A 1 129 ? -20.227 -1.676 25.554 1.00 98.69 129 LEU A C 1
ATOM 951 O O . LEU A 1 129 ? -19.782 -1.897 24.431 1.00 98.69 129 LEU A O 1
ATOM 955 N N . ARG A 1 130 ? -20.556 -0.434 25.935 1.00 98.56 130 ARG A N 1
ATOM 956 C CA . ARG A 1 130 ? -20.299 0.745 25.093 1.00 98.56 130 ARG A CA 1
ATOM 957 C C . ARG A 1 130 ? -18.804 0.930 24.837 1.00 98.56 130 ARG A C 1
ATOM 959 O O . ARG A 1 130 ? -18.415 1.065 23.681 1.00 98.56 130 ARG A O 1
ATOM 966 N N . PHE A 1 131 ? -17.978 0.900 25.882 1.00 98.62 131 PHE A N 1
ATOM 967 C CA . PHE A 1 131 ? -16.529 1.065 25.739 1.00 98.62 131 PHE A CA 1
ATOM 968 C C . PHE A 1 131 ? -15.883 -0.059 24.932 1.00 98.62 131 PHE A C 1
ATOM 970 O O . PHE A 1 131 ? -14.963 0.197 24.160 1.00 98.62 131 PHE A O 1
ATOM 977 N N . GLU A 1 132 ? -16.377 -1.286 25.082 1.00 98.62 132 GLU A N 1
ATOM 978 C CA . GLU A 1 132 ? -15.953 -2.423 24.270 1.00 98.62 132 GLU A CA 1
ATOM 979 C C . GLU A 1 132 ? -16.253 -2.192 22.786 1.00 98.62 132 GLU A C 1
ATOM 981 O O . GLU A 1 132 ? -15.332 -2.217 21.975 1.00 98.62 132 GLU A O 1
ATOM 986 N N . ARG A 1 133 ? -17.491 -1.818 22.436 1.00 98.44 133 ARG A N 1
ATOM 987 C CA . ARG A 1 133 ? -17.836 -1.478 21.045 1.00 98.44 133 ARG A CA 1
ATOM 988 C C . ARG A 1 133 ? -16.996 -0.322 20.501 1.00 98.44 133 ARG A C 1
ATOM 990 O O . ARG A 1 133 ? -16.536 -0.385 19.369 1.00 98.44 133 ARG A O 1
ATOM 997 N N . GLU A 1 134 ? -16.779 0.731 21.288 1.00 98.56 134 GLU A N 1
ATOM 998 C CA . GLU A 1 134 ? -15.946 1.872 20.880 1.00 98.56 134 GLU A CA 1
ATOM 999 C C . GLU A 1 134 ? -14.479 1.482 20.658 1.00 98.56 134 GLU A C 1
ATOM 1001 O O . GLU A 1 134 ? -13.808 2.060 19.802 1.00 98.56 134 GLU A O 1
ATOM 1006 N N . ARG A 1 135 ? -13.947 0.549 21.454 1.00 98.62 135 ARG A N 1
ATOM 1007 C CA . ARG A 1 135 ? -12.598 0.008 21.264 1.00 98.62 135 ARG A CA 1
ATOM 1008 C C . ARG A 1 135 ? -12.534 -0.808 19.979 1.00 98.62 135 ARG A C 1
ATOM 1010 O O . ARG A 1 135 ? -11.607 -0.608 19.201 1.00 98.62 135 ARG A O 1
ATOM 1017 N N . ASP A 1 136 ? -13.515 -1.671 19.752 1.00 98.62 136 ASP A N 1
ATOM 1018 C CA . ASP A 1 136 ? -13.547 -2.558 18.592 1.00 98.62 136 ASP A CA 1
ATOM 1019 C C . ASP A 1 136 ? -13.698 -1.759 17.288 1.00 98.62 136 ASP A C 1
ATOM 1021 O O . ASP A 1 136 ? -12.986 -2.023 16.322 1.00 98.62 136 ASP A O 1
ATOM 1025 N N . VAL A 1 137 ? -14.539 -0.716 17.278 1.00 98.69 137 VAL A N 1
ATOM 1026 C CA . VAL A 1 137 ? -14.654 0.219 16.144 1.00 98.69 137 VAL A CA 1
ATOM 1027 C C . VAL A 1 137 ? -13.322 0.911 15.873 1.00 98.69 137 VAL A C 1
ATOM 1029 O O . VAL A 1 137 ? -12.848 0.877 14.743 1.00 98.69 137 VAL A O 1
ATOM 1032 N N . ARG A 1 138 ? -12.669 1.469 16.901 1.00 98.69 138 ARG A N 1
ATOM 1033 C CA . ARG A 1 138 ? -11.355 2.114 16.735 1.00 98.69 138 ARG A CA 1
ATOM 1034 C C . ARG A 1 138 ? -10.296 1.147 16.216 1.00 98.69 138 ARG A C 1
ATOM 1036 O O . ARG A 1 138 ? -9.473 1.519 15.388 1.00 98.69 138 ARG A O 1
ATOM 1043 N N . GLN A 1 139 ? -10.295 -0.091 16.703 1.00 98.62 139 GLN A N 1
ATOM 1044 C CA . GLN A 1 139 ? -9.363 -1.108 16.232 1.00 98.62 139 GLN A CA 1
ATOM 1045 C C . GLN A 1 139 ? -9.626 -1.460 14.767 1.00 98.62 139 GLN A C 1
ATOM 1047 O O . GLN A 1 139 ? -8.680 -1.541 13.986 1.00 98.62 139 GLN A O 1
ATOM 1052 N N . HIS A 1 140 ? -10.894 -1.615 14.391 1.00 98.69 140 HIS A N 1
ATOM 1053 C CA . HIS A 1 140 ? -11.283 -1.864 13.012 1.00 98.69 140 HIS A CA 1
ATOM 1054 C C . HIS A 1 140 ? -10.880 -0.705 12.092 1.00 98.69 140 HIS A C 1
ATOM 1056 O O . HIS A 1 140 ? -10.286 -0.940 11.046 1.00 98.69 140 HIS A O 1
ATOM 1062 N N . GLU A 1 141 ? -11.118 0.544 12.498 1.00 98.75 141 GLU A N 1
ATOM 1063 C CA . GLU A 1 141 ? -10.697 1.737 11.755 1.00 98.75 141 GLU A CA 1
ATOM 1064 C C . GLU A 1 141 ? -9.181 1.731 11.512 1.00 98.75 141 GLU A C 1
ATOM 1066 O O . GLU A 1 141 ? -8.743 1.792 10.363 1.00 98.75 141 GLU A O 1
ATOM 1071 N N . LEU A 1 142 ? -8.375 1.535 12.559 1.00 98.75 1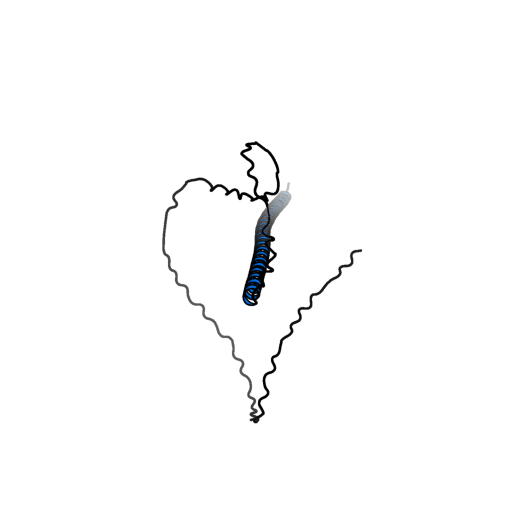42 LEU A N 1
ATOM 1072 C CA . LEU A 1 142 ? -6.915 1.458 12.434 1.00 98.75 142 LEU A CA 1
ATOM 1073 C C . LEU A 1 142 ? -6.457 0.314 11.519 1.00 98.75 142 LEU A C 1
ATOM 1075 O O . LEU A 1 142 ? -5.509 0.471 10.747 1.00 98.75 142 LEU A O 1
ATOM 1079 N N . GLU A 1 143 ? -7.112 -0.844 11.591 1.00 98.69 143 GLU A N 1
ATOM 1080 C CA . GLU A 1 143 ? -6.810 -1.978 10.720 1.00 98.69 143 GLU A CA 1
ATOM 1081 C C . GLU A 1 143 ? -7.156 -1.674 9.258 1.00 98.69 143 GLU A C 1
ATOM 1083 O O . GLU A 1 143 ? -6.355 -1.949 8.362 1.00 98.69 143 GLU A O 1
ATOM 1088 N N . THR A 1 144 ? -8.298 -1.031 9.005 1.00 98.62 144 THR A N 1
ATOM 1089 C CA . THR A 1 144 ? -8.677 -0.613 7.651 1.00 98.62 144 THR A CA 1
ATOM 1090 C C . THR A 1 144 ? -7.717 0.430 7.083 1.00 98.62 144 THR A C 1
ATOM 1092 O O . THR A 1 144 ? -7.295 0.296 5.934 1.00 98.62 144 THR A O 1
ATOM 1095 N N . GLU A 1 145 ? -7.294 1.418 7.875 1.00 98.75 145 GLU A N 1
ATOM 1096 C CA . GLU A 1 145 ? -6.290 2.405 7.462 1.00 98.75 145 GLU A CA 1
ATOM 1097 C C . GLU A 1 145 ? -4.945 1.741 7.157 1.00 98.75 145 GLU A C 1
ATOM 1099 O O . GLU A 1 145 ? -4.325 2.019 6.125 1.00 98.75 145 GLU A O 1
ATOM 1104 N N . ARG A 1 146 ? -4.506 0.807 8.012 1.00 98.75 146 ARG A N 1
ATOM 1105 C CA . ARG A 1 146 ? -3.288 0.025 7.783 1.00 98.75 146 ARG A CA 1
ATOM 1106 C C . ARG A 1 146 ? -3.354 -0.713 6.447 1.00 98.75 146 ARG A C 1
ATOM 1108 O O . ARG A 1 146 ? -2.411 -0.613 5.660 1.00 98.75 146 ARG A O 1
ATOM 1115 N N . LEU A 1 147 ? -4.452 -1.419 6.180 1.00 98.75 147 LEU A N 1
ATOM 1116 C CA . LEU A 1 147 ? -4.645 -2.166 4.936 1.00 98.75 147 LEU A CA 1
ATOM 1117 C C . LEU A 1 147 ? -4.665 -1.245 3.711 1.00 98.75 147 LEU A C 1
ATOM 1119 O O . LEU A 1 147 ? -4.083 -1.581 2.681 1.00 98.75 147 LEU A O 1
ATOM 1123 N N . GLN A 1 148 ? -5.273 -0.061 3.811 1.00 98.75 148 GLN A N 1
ATOM 1124 C CA . GLN A 1 148 ? -5.260 0.926 2.727 1.00 98.75 148 GLN A CA 1
ATOM 1125 C C . GLN A 1 148 ? -3.846 1.437 2.428 1.00 98.75 148 GLN A C 1
ATOM 1127 O O . GLN A 1 148 ? -3.453 1.540 1.263 1.00 98.75 148 GLN A O 1
ATOM 1132 N N . ILE A 1 149 ? -3.061 1.736 3.467 1.00 98.81 149 ILE A N 1
ATOM 1133 C CA . ILE A 1 149 ? -1.663 2.157 3.312 1.00 98.81 149 ILE A CA 1
ATOM 1134 C C . ILE A 1 149 ? -0.843 1.041 2.659 1.00 98.81 149 ILE A C 1
ATOM 1136 O O . ILE A 1 149 ? -0.059 1.310 1.748 1.00 98.81 149 ILE A O 1
ATOM 1140 N N . GLU A 1 150 ? -1.026 -0.203 3.095 1.00 98.75 150 GLU A N 1
ATOM 1141 C CA . GLU A 1 150 ? -0.333 -1.368 2.546 1.00 98.75 150 GLU A CA 1
ATOM 1142 C C . GLU A 1 150 ? -0.692 -1.608 1.075 1.00 98.75 150 GLU A C 1
ATOM 1144 O O . GLU A 1 150 ? 0.200 -1.752 0.237 1.00 98.75 150 GLU A O 1
ATOM 1149 N N . ALA A 1 151 ? -1.978 -1.530 0.726 1.00 98.69 151 ALA A N 1
ATOM 1150 C CA . ALA A 1 151 ? -2.440 -1.634 -0.654 1.00 98.69 151 ALA A CA 1
ATOM 1151 C C . ALA A 1 151 ? -1.820 -0.548 -1.548 1.00 98.69 151 ALA A C 1
ATOM 1153 O O . ALA A 1 151 ? -1.359 -0.836 -2.657 1.00 98.69 151 ALA A O 1
ATOM 1154 N N . ARG A 1 152 ? -1.745 0.693 -1.051 1.00 98.81 152 ARG A N 1
ATOM 1155 C CA . ARG A 1 152 ? -1.119 1.805 -1.775 1.00 98.81 152 ARG A CA 1
ATOM 1156 C C . ARG A 1 152 ? 0.386 1.606 -1.953 1.00 98.81 152 ARG A C 1
ATOM 1158 O O . ARG A 1 152 ? 0.901 1.892 -3.030 1.00 98.81 152 ARG A O 1
ATOM 1165 N N . ARG A 1 153 ? 1.094 1.113 -0.931 1.00 98.75 153 ARG A N 1
ATOM 1166 C CA . ARG A 1 153 ? 2.527 0.778 -1.036 1.00 98.75 153 ARG A CA 1
ATOM 1167 C C . ARG A 1 153 ? 2.762 -0.278 -2.108 1.00 98.75 153 ARG A C 1
ATOM 1169 O O . ARG A 1 153 ? 3.563 -0.051 -3.005 1.00 98.75 153 ARG A O 1
ATOM 1176 N N . LEU A 1 154 ? 1.978 -1.354 -2.089 1.00 98.69 154 LEU A N 1
ATOM 1177 C CA . LEU A 1 154 ? 2.081 -2.421 -3.079 1.00 98.69 154 LEU A CA 1
ATOM 1178 C C . LEU A 1 154 ? 1.806 -1.921 -4.507 1.00 98.69 154 LEU A C 1
ATOM 1180 O O . LEU A 1 154 ? 2.425 -2.386 -5.463 1.00 98.69 154 LEU A O 1
ATOM 1184 N N . GLN A 1 155 ? 0.883 -0.971 -4.674 1.00 98.75 155 GLN A N 1
ATOM 1185 C CA . GLN A 1 155 ? 0.654 -0.331 -5.968 1.00 98.75 155 GLN A CA 1
ATOM 1186 C C . GLN A 1 155 ? 1.879 0.467 -6.433 1.00 98.75 155 GLN A C 1
ATOM 1188 O O . GLN A 1 155 ? 2.311 0.291 -7.572 1.00 98.75 155 GLN A O 1
ATOM 1193 N N . LEU A 1 156 ? 2.451 1.301 -5.561 1.00 98.75 156 LEU A N 1
ATOM 1194 C CA . LEU A 1 156 ? 3.650 2.079 -5.880 1.00 98.75 156 LEU A CA 1
ATOM 1195 C C . LEU A 1 156 ? 4.843 1.178 -6.207 1.00 98.75 156 LEU A C 1
ATOM 1197 O O . LEU A 1 156 ? 5.583 1.472 -7.141 1.00 98.75 156 LEU A O 1
ATOM 1201 N N . ASP A 1 157 ? 5.003 0.061 -5.500 1.00 98.75 157 ASP A N 1
ATOM 1202 C CA . ASP A 1 157 ? 6.073 -0.900 -5.771 1.00 98.75 157 ASP A CA 1
ATOM 1203 C C . ASP A 1 157 ? 5.912 -1.543 -7.156 1.00 98.75 157 ASP A C 1
ATOM 1205 O O . ASP A 1 157 ? 6.877 -1.643 -7.912 1.00 98.75 157 ASP A O 1
ATOM 1209 N N . ARG A 1 158 ? 4.683 -1.900 -7.553 1.00 98.69 158 ARG A N 1
ATOM 1210 C CA . ARG A 1 158 ? 4.405 -2.394 -8.915 1.00 98.69 158 ARG A CA 1
ATOM 1211 C C . ARG A 1 158 ? 4.704 -1.344 -9.979 1.00 98.69 158 ARG A C 1
ATOM 1213 O O . ARG A 1 158 ? 5.261 -1.672 -11.023 1.00 98.69 158 ARG A O 1
ATOM 1220 N N . GLU A 1 159 ? 4.310 -0.096 -9.745 1.00 98.75 159 GLU A N 1
ATOM 1221 C CA . GLU A 1 159 ? 4.590 1.008 -10.667 1.00 98.75 159 GLU A CA 1
ATOM 1222 C C . GLU A 1 159 ? 6.094 1.260 -10.786 1.00 98.75 159 GLU A C 1
ATOM 1224 O O . GLU A 1 159 ? 6.601 1.423 -11.894 1.00 98.75 159 GLU A O 1
ATOM 1229 N N . ARG A 1 160 ? 6.822 1.201 -9.670 1.00 98.69 160 ARG A N 1
ATOM 1230 C CA . ARG A 1 160 ? 8.278 1.317 -9.651 1.00 98.69 160 ARG A CA 1
ATOM 1231 C C . ARG A 1 160 ? 8.942 0.228 -10.489 1.00 98.69 160 ARG A C 1
ATOM 1233 O O . ARG A 1 160 ? 9.781 0.559 -11.321 1.00 98.69 160 ARG A O 1
ATOM 1240 N N . VAL A 1 161 ? 8.537 -1.032 -10.323 1.00 98.81 161 VAL A N 1
ATOM 1241 C CA . VAL A 1 161 ? 9.060 -2.146 -11.132 1.00 98.81 161 VAL A CA 1
ATOM 1242 C C . VAL A 1 161 ? 8.796 -1.906 -12.619 1.00 98.81 161 VAL A C 1
ATOM 1244 O O . VAL A 1 161 ? 9.717 -2.005 -13.419 1.00 98.81 161 VAL A O 1
ATOM 1247 N N . ARG A 1 162 ? 7.583 -1.483 -12.999 1.00 98.69 162 ARG A N 1
ATOM 1248 C CA . ARG A 1 162 ? 7.264 -1.156 -14.403 1.00 98.69 162 ARG A CA 1
ATOM 1249 C C . ARG A 1 162 ? 8.140 -0.037 -14.964 1.00 98.69 162 ARG A C 1
ATOM 1251 O O . ARG A 1 162 ? 8.565 -0.099 -16.113 1.00 98.69 162 ARG A O 1
ATOM 1258 N N . VAL A 1 163 ? 8.403 1.004 -14.175 1.00 98.75 163 VAL A N 1
ATOM 1259 C CA . VAL A 1 163 ? 9.294 2.098 -14.587 1.00 98.75 163 VAL A CA 1
ATOM 1260 C C . VAL A 1 163 ? 10.728 1.594 -14.751 1.00 98.75 163 VAL A C 1
ATOM 1262 O O . VAL A 1 163 ? 11.389 1.962 -15.720 1.00 98.75 163 VAL A O 1
ATOM 1265 N N . GLU A 1 164 ? 11.206 0.735 -13.851 1.00 98.75 164 GLU A N 1
ATOM 1266 C CA . GLU A 1 164 ? 12.531 0.114 -13.946 1.00 98.75 164 GLU A CA 1
ATOM 1267 C C . GLU A 1 164 ? 12.642 -0.813 -15.176 1.00 98.75 164 GLU A C 1
ATOM 1269 O O . GLU A 1 164 ? 13.639 -0.760 -15.896 1.00 98.75 164 GLU A O 1
ATOM 1274 N N . GLU A 1 165 ? 11.603 -1.582 -15.504 1.00 98.69 165 GLU A N 1
ATOM 1275 C CA . GLU A 1 165 ? 11.526 -2.387 -16.734 1.00 98.69 165 GLU A CA 1
ATOM 1276 C C . GLU A 1 165 ? 11.604 -1.519 -17.998 1.00 98.69 165 GLU A C 1
ATOM 1278 O O . GLU A 1 165 ? 12.399 -1.782 -18.900 1.00 98.69 165 GLU A O 1
ATOM 1283 N N . VAL A 1 166 ? 10.818 -0.441 -18.069 1.00 98.81 166 VAL A N 1
ATOM 1284 C CA . VAL A 1 166 ? 10.874 0.487 -19.210 1.00 98.81 166 VAL A CA 1
ATOM 1285 C C . VAL A 1 166 ? 12.251 1.136 -19.306 1.00 98.81 166 VAL A C 1
ATOM 1287 O O . VAL A 1 166 ? 12.815 1.224 -20.396 1.00 98.81 166 VAL A O 1
ATOM 1290 N N . ARG A 1 167 ? 12.819 1.558 -18.174 1.00 98.62 167 ARG A N 1
ATOM 1291 C CA . ARG A 1 167 ? 14.153 2.155 -18.124 1.00 98.62 167 ARG A CA 1
ATOM 1292 C C . ARG A 1 167 ? 15.211 1.195 -18.662 1.00 98.62 167 ARG A C 1
ATOM 1294 O O . ARG A 1 167 ? 15.979 1.580 -19.536 1.00 98.62 167 ARG A O 1
ATOM 1301 N N . THR A 1 168 ? 15.248 -0.038 -18.163 1.00 98.69 168 THR A N 1
ATOM 1302 C CA . THR A 1 168 ? 16.225 -1.048 -18.600 1.00 98.69 168 THR A CA 1
ATOM 1303 C C . THR A 1 168 ? 16.080 -1.386 -20.081 1.00 98.69 168 THR A C 1
ATOM 1305 O O . THR A 1 168 ? 17.091 -1.552 -20.764 1.00 98.69 168 THR A O 1
ATOM 1308 N N . ARG A 1 169 ? 14.848 -1.413 -20.602 1.00 98.69 169 ARG A N 1
ATOM 1309 C CA . ARG A 1 169 ? 14.588 -1.581 -22.035 1.00 98.69 169 ARG A CA 1
ATOM 1310 C C . ARG A 1 169 ? 15.145 -0.423 -22.860 1.00 98.69 169 ARG A C 1
ATOM 1312 O O . ARG A 1 169 ? 15.892 -0.663 -23.798 1.00 98.69 169 ARG A O 1
ATOM 1319 N N . VAL A 1 170 ? 14.852 0.819 -22.476 1.00 98.75 170 VAL A N 1
ATOM 1320 C CA . VAL A 1 170 ? 15.386 2.009 -23.161 1.00 98.75 170 VAL A CA 1
ATOM 1321 C C . VAL A 1 170 ? 16.916 2.039 -23.105 1.00 98.75 170 VAL A C 1
ATOM 1323 O O . VAL A 1 170 ? 17.566 2.358 -24.096 1.00 98.75 170 VAL A O 1
ATOM 1326 N N . GLU A 1 171 ? 17.515 1.681 -21.968 1.00 98.75 171 GLU A N 1
ATOM 1327 C CA . GLU A 1 171 ? 18.972 1.577 -21.835 1.00 98.75 171 GLU A CA 1
ATOM 1328 C C . GLU A 1 171 ? 19.565 0.491 -22.750 1.00 98.75 171 GLU A C 1
ATOM 1330 O O . GLU A 1 171 ? 20.658 0.679 -23.284 1.00 98.75 171 GLU A O 1
ATOM 1335 N N . ALA A 1 172 ? 18.869 -0.631 -22.956 1.00 98.62 172 ALA A N 1
ATOM 1336 C CA . ALA A 1 172 ? 19.277 -1.656 -23.913 1.00 98.62 172 ALA A CA 1
ATOM 1337 C C . ALA A 1 172 ? 19.189 -1.150 -25.361 1.00 98.62 172 ALA A C 1
ATOM 1339 O O . ALA A 1 172 ? 20.196 -1.189 -26.063 1.00 98.62 172 ALA A O 1
ATOM 1340 N N . ASP A 1 173 ? 18.053 -0.572 -25.755 1.00 98.75 173 ASP A N 1
ATOM 1341 C CA . ASP A 1 173 ? 17.841 -0.034 -27.106 1.00 98.75 173 ASP A CA 1
ATOM 1342 C C . ASP A 1 173 ? 18.894 1.040 -27.459 1.00 98.75 173 ASP A C 1
ATOM 1344 O O . ASP A 1 173 ? 19.436 1.070 -28.566 1.00 98.75 173 ASP A O 1
ATOM 1348 N N . LEU A 1 174 ? 19.244 1.908 -26.499 1.00 98.69 174 LEU A N 1
ATOM 1349 C CA . LEU A 1 174 ? 20.298 2.913 -26.674 1.00 98.69 174 LEU A CA 1
ATOM 1350 C C . LEU A 1 174 ? 21.687 2.289 -26.847 1.00 98.69 174 LEU A C 1
ATOM 1352 O O . LEU A 1 174 ? 22.474 2.777 -27.660 1.00 98.69 174 LEU A O 1
ATOM 1356 N N . ARG A 1 175 ? 22.009 1.230 -26.092 1.00 98.75 175 ARG A N 1
ATOM 1357 C CA . ARG A 1 175 ? 23.281 0.510 -26.257 1.00 98.75 175 ARG A CA 1
ATOM 1358 C C . ARG A 1 175 ? 23.387 -0.097 -27.649 1.00 98.75 175 ARG A C 1
ATOM 1360 O O . ARG A 1 175 ? 24.425 0.075 -28.287 1.00 98.75 175 ARG A O 1
ATOM 1367 N N . ASP A 1 176 ? 22.325 -0.737 -28.123 1.00 98.62 176 ASP A N 1
ATOM 1368 C CA . ASP A 1 176 ? 22.290 -1.370 -29.441 1.00 98.62 176 ASP A CA 1
ATOM 1369 C C . ASP A 1 176 ? 22.450 -0.326 -30.556 1.00 98.62 176 ASP A C 1
ATOM 1371 O O . ASP A 1 176 ? 23.273 -0.493 -31.457 1.00 98.62 176 ASP A O 1
ATOM 1375 N N . TYR A 1 177 ? 21.761 0.814 -30.441 1.00 98.69 177 TYR A N 1
ATOM 1376 C CA . TYR A 1 177 ? 21.905 1.928 -31.380 1.00 98.69 177 TYR A CA 1
ATOM 1377 C C . TYR A 1 177 ? 23.337 2.485 -31.427 1.00 98.69 177 TYR A C 1
ATOM 1379 O O . TYR A 1 177 ? 23.883 2.735 -32.503 1.00 98.69 177 TYR A O 1
ATOM 1387 N N . ILE A 1 178 ? 23.985 2.653 -30.268 1.00 98.62 178 ILE A N 1
ATOM 1388 C CA . ILE A 1 178 ? 25.382 3.106 -30.199 1.00 98.62 178 ILE A CA 1
ATOM 1389 C C . ILE A 1 178 ? 26.318 2.087 -30.863 1.00 98.62 178 ILE A C 1
ATOM 1391 O O . ILE A 1 178 ? 27.224 2.480 -31.599 1.00 98.62 178 ILE A O 1
ATOM 1395 N N . GLN A 1 179 ? 26.110 0.787 -30.638 1.00 98.56 179 GLN A N 1
ATOM 1396 C CA . GLN A 1 179 ? 26.902 -0.259 -31.292 1.00 98.56 179 GLN A CA 1
ATOM 1397 C C . GLN A 1 179 ? 26.730 -0.230 -32.814 1.00 98.56 179 GLN A C 1
ATOM 1399 O O . GLN A 1 179 ? 27.724 -0.283 -33.539 1.00 98.56 179 GLN A O 1
ATOM 1404 N N . GLU A 1 180 ? 25.499 -0.076 -33.303 1.00 98.69 180 GLU A N 1
ATOM 1405 C CA . GLU A 1 180 ? 25.212 0.040 -34.733 1.00 98.69 180 GLU A CA 1
ATOM 1406 C C . GLU A 1 180 ? 25.909 1.261 -35.355 1.00 98.69 180 GLU A C 1
ATOM 1408 O O . GLU A 1 180 ? 26.528 1.157 -36.419 1.00 98.69 180 GLU A O 1
ATOM 1413 N N . LEU A 1 181 ? 25.858 2.419 -34.687 1.00 98.62 181 LEU A N 1
ATOM 1414 C CA . LEU A 1 181 ? 26.567 3.619 -35.133 1.00 98.62 181 LEU A CA 1
ATOM 1415 C C . LEU A 1 181 ? 28.080 3.407 -35.175 1.00 98.62 181 LEU A C 1
ATOM 1417 O O . LEU A 1 181 ? 28.712 3.777 -36.164 1.00 98.62 181 LEU A O 1
ATOM 1421 N N . ASN A 1 182 ? 28.658 2.785 -34.147 1.00 98.50 182 ASN A N 1
ATOM 1422 C CA . ASN A 1 182 ? 30.089 2.493 -34.114 1.00 98.50 182 ASN A CA 1
ATOM 1423 C C . ASN A 1 182 ? 30.499 1.582 -35.276 1.00 98.50 182 ASN A C 1
ATOM 1425 O O . ASN A 1 182 ? 31.475 1.879 -35.960 1.00 98.50 182 ASN A O 1
ATOM 1429 N N . LEU A 1 183 ? 29.718 0.536 -35.567 1.00 98.56 183 LEU A N 1
ATOM 1430 C CA . LEU A 1 183 ? 29.955 -0.340 -36.718 1.00 98.56 183 LEU A CA 1
ATOM 1431 C C . LEU A 1 183 ? 29.905 0.431 -38.044 1.00 98.56 183 LEU A C 1
ATOM 1433 O O . LEU A 1 183 ? 30.787 0.262 -38.888 1.00 98.56 183 LEU A O 1
ATOM 1437 N N . LYS A 1 184 ? 28.913 1.315 -38.224 1.00 98.56 184 LYS A N 1
ATOM 1438 C CA . LYS A 1 184 ? 28.801 2.171 -39.419 1.00 98.56 184 LYS A CA 1
ATOM 1439 C C . LYS A 1 184 ? 29.994 3.113 -39.560 1.00 98.56 184 LYS A C 1
ATOM 1441 O O . LYS A 1 184 ? 30.522 3.254 -40.660 1.00 98.56 184 LYS A O 1
ATOM 1446 N N . ILE A 1 185 ? 30.437 3.733 -38.465 1.00 98.44 185 ILE A N 1
ATOM 1447 C CA . ILE A 1 185 ? 31.613 4.611 -38.453 1.00 98.44 185 ILE A CA 1
ATOM 1448 C C . ILE A 1 185 ? 32.861 3.821 -38.852 1.00 98.44 185 ILE A C 1
ATOM 1450 O O . ILE A 1 185 ? 33.579 4.249 -39.751 1.00 98.44 185 ILE A O 1
ATOM 1454 N N . THR A 1 186 ? 33.097 2.650 -38.252 1.00 98.50 186 THR A N 1
ATOM 1455 C CA . THR A 1 186 ? 34.237 1.792 -38.604 1.00 98.50 186 THR A CA 1
ATOM 1456 C C . THR A 1 186 ? 34.214 1.406 -40.083 1.00 98.50 186 THR A C 1
ATOM 1458 O O . THR A 1 186 ? 35.231 1.541 -40.758 1.00 98.50 186 THR A O 1
ATOM 1461 N N . ALA A 1 187 ? 33.056 1.011 -40.621 1.00 98.06 187 ALA A N 1
ATOM 1462 C CA . ALA A 1 187 ? 32.919 0.671 -42.036 1.00 98.06 187 ALA A CA 1
ATOM 1463 C C . ALA A 1 187 ? 33.219 1.863 -42.965 1.00 98.06 187 ALA A C 1
ATOM 1465 O O . ALA A 1 187 ?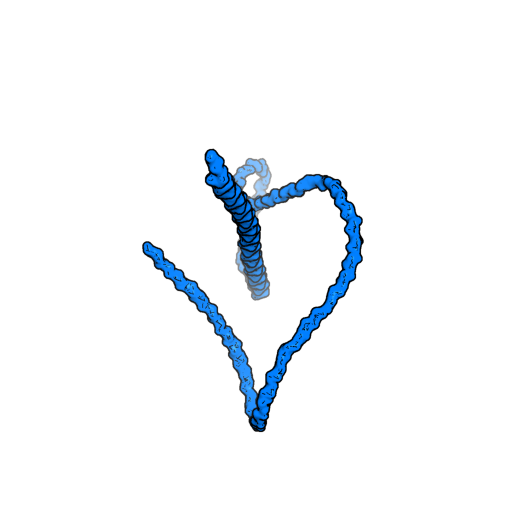 33.918 1.703 -43.966 1.00 98.06 187 ALA A O 1
ATOM 1466 N N . LEU A 1 188 ? 32.732 3.063 -42.629 1.00 97.75 188 LEU A N 1
ATOM 1467 C CA . LEU A 1 188 ? 33.024 4.285 -43.386 1.00 97.75 188 LEU A CA 1
ATOM 1468 C C . LEU A 1 188 ? 34.513 4.643 -43.347 1.00 97.75 188 LEU A C 1
ATOM 1470 O O . LEU A 1 188 ? 35.071 5.014 -44.379 1.00 97.75 188 LEU A O 1
ATOM 1474 N N . MET A 1 189 ? 35.163 4.494 -42.191 1.00 97.25 189 MET A N 1
ATOM 1475 C CA . MET A 1 189 ? 36.603 4.723 -42.054 1.00 97.25 189 MET A CA 1
ATOM 1476 C C . MET A 1 189 ? 37.413 3.759 -42.931 1.00 97.25 189 MET A C 1
ATOM 1478 O O . MET A 1 189 ? 38.297 4.203 -43.659 1.00 97.25 189 MET A O 1
ATOM 1482 N N . SER A 1 190 ? 37.063 2.468 -42.960 1.00 96.50 190 SER A N 1
ATOM 1483 C CA . SER A 1 190 ? 37.714 1.494 -43.849 1.00 96.50 190 SER A CA 1
ATOM 1484 C C . SER A 1 190 ? 37.481 1.792 -45.340 1.00 96.50 190 SER A C 1
ATOM 1486 O O . SER A 1 190 ? 38.371 1.595 -46.170 1.00 96.50 190 SER A O 1
ATOM 1488 N N . LEU A 1 191 ? 36.299 2.294 -45.715 1.00 96.00 191 LEU A N 1
ATOM 1489 C CA . LEU A 1 191 ? 36.016 2.714 -47.095 1.00 96.00 191 LEU A CA 1
ATOM 1490 C C . LEU A 1 191 ? 36.837 3.939 -47.521 1.00 96.00 191 LEU A C 1
ATOM 1492 O O . LEU A 1 191 ? 37.249 4.024 -48.676 1.00 96.00 191 LEU A O 1
ATOM 1496 N N . LEU A 1 192 ? 37.081 4.881 -46.609 1.00 94.94 192 LEU A N 1
ATOM 1497 C CA . LEU A 1 192 ? 37.953 6.029 -46.869 1.00 94.94 192 LEU A CA 1
ATOM 1498 C C . LEU A 1 192 ? 39.407 5.582 -47.064 1.00 94.94 192 LEU A C 1
ATOM 1500 O O . LEU A 1 192 ? 40.019 5.933 -48.068 1.00 94.94 192 LEU A O 1
ATOM 1504 N N . GLU A 1 193 ? 39.914 4.723 -46.181 1.00 94.81 193 GLU A N 1
ATOM 1505 C CA . GLU A 1 193 ? 41.286 4.205 -46.256 1.00 94.81 193 GLU A CA 1
ATOM 1506 C C . GLU A 1 193 ? 41.546 3.417 -47.553 1.00 94.81 193 GLU A C 1
ATOM 1508 O O . GLU A 1 193 ? 42.569 3.591 -48.213 1.00 94.81 193 GLU A O 1
ATOM 1513 N N . THR A 1 194 ? 40.582 2.603 -47.993 1.00 93.25 194 THR A N 1
ATOM 1514 C CA . THR A 1 194 ? 40.688 1.883 -49.276 1.00 93.25 194 THR A CA 1
ATOM 1515 C C . THR A 1 194 ? 40.603 2.797 -50.500 1.00 93.25 194 THR A C 1
ATOM 1517 O O . THR A 1 194 ? 41.152 2.455 -51.551 1.00 93.25 194 THR A O 1
ATOM 1520 N N . ARG A 1 195 ? 39.937 3.955 -50.398 1.00 88.56 195 ARG A N 1
ATOM 1521 C CA . ARG A 1 195 ? 39.849 4.935 -51.490 1.00 88.56 195 ARG A CA 1
ATOM 1522 C C . ARG A 1 195 ? 41.165 5.686 -51.690 1.00 88.56 195 ARG A C 1
ATOM 1524 O O . ARG A 1 195 ? 41.540 5.902 -52.840 1.00 88.56 195 ARG A O 1
ATOM 1531 N N . ASP A 1 196 ? 41.867 6.022 -50.612 1.00 83.56 196 ASP A N 1
ATOM 1532 C CA . ASP A 1 196 ? 43.158 6.724 -50.667 1.00 83.56 196 ASP A CA 1
ATOM 1533 C C . ASP A 1 196 ? 44.294 5.847 -51.231 1.00 83.56 196 ASP A C 1
ATOM 1535 O O . ASP A 1 196 ? 45.288 6.357 -51.744 1.00 83.56 196 ASP A O 1
ATOM 1539 N N . LEU A 1 197 ? 44.128 4.520 -51.211 1.00 76.50 197 LEU A N 1
ATOM 1540 C CA . LEU A 1 197 ? 45.099 3.544 -51.721 1.00 76.50 197 LEU A CA 1
ATOM 1541 C C . LEU A 1 197 ? 44.942 3.196 -53.214 1.00 76.50 197 LEU A C 1
ATOM 1543 O O . LEU A 1 197 ? 45.681 2.344 -53.710 1.00 76.50 197 LEU A O 1
ATOM 1547 N N . ARG A 1 198 ? 44.013 3.818 -53.959 1.00 71.06 198 ARG A N 1
ATOM 1548 C CA . ARG A 1 198 ? 43.977 3.704 -55.431 1.00 71.06 198 ARG A CA 1
ATOM 1549 C C . ARG A 1 198 ? 44.870 4.783 -56.063 1.00 71.06 198 ARG A C 1
ATOM 1551 O O . ARG A 1 198 ? 44.431 5.930 -56.134 1.00 71.06 198 ARG A O 1
ATOM 1558 N N . PRO A 1 199 ? 46.085 4.456 -56.549 1.00 67.25 199 PRO A N 1
ATOM 1559 C CA . PRO A 1 199 ? 46.858 5.394 -57.355 1.00 67.25 199 PRO A CA 1
ATOM 1560 C C . PRO A 1 199 ? 46.122 5.650 -58.680 1.00 67.25 199 PRO A C 1
ATOM 1562 O O . PRO A 1 199 ? 45.633 4.704 -59.305 1.00 67.25 199 PRO A O 1
ATOM 1565 N N . ASN A 1 200 ? 46.014 6.926 -59.063 1.00 65.44 200 ASN A N 1
ATOM 1566 C CA . ASN A 1 200 ? 45.594 7.346 -60.406 1.00 65.44 200 ASN A CA 1
ATOM 1567 C C . ASN A 1 200 ? 46.622 6.930 -61.462 1.00 65.44 200 ASN A C 1
ATOM 1569 O O . ASN A 1 200 ? 47.832 6.974 -61.141 1.00 65.44 200 ASN A O 1
#

Sequence (200 aa):
MLRVIGVTAITGSQAIQEAGFQEPSQPQVSNTADTAGRMSSPAEIELLALPSAAEDTPIAVPANVTSPPAHPVSLVPGPSNSGTIQGERLSVSAGPSTPRHRHLSQRRLRQTPFDRATSEFVAIEENRLRFERERDVRQHELETERLQIEARRLQLDRERVRVEEVRTRVEADLRDYIQELNLKITALMSLLETRDLRPN

pLDDT: mean 71.96, std 22.79, range [39.38, 98.81]

Secondary structure (DSSP, 8-state):
---------------------PPP-------------------------------------------PPPP-----------------------------------------HHHHHHHHHHHHHHHHHHHHHHHHHHHHHHHHHHHHHHHHHHHHHHHHHHHHHHHHHHHHHHHHHHHHHHHHHHHHHHHHHHHHT---

Radius of gyration: 45.04 Å; chains: 1; bounding box: 120×69×116 Å